Protein AF-A0A660Z1H0-F1 (afdb_monomer_lite)

Radius of gyration: 22.72 Å; chains: 1; bounding box: 71×55×50 Å

pLDDT: mean 87.34, std 12.44, range [48.84, 98.75]

Secondary structure (DSSP, 8-state):
-HHHHHHHHHHHHHHHSS----PPP-PPPGGG---SSEEEEEEEEEEETTEEEEEEEEEETTEEEEEEEEE-TTSSBPTTS-TT-EEEES--EEEEEEE-SS-EEEEEEETTEEEEEEESSTTSS-EEEEEEE-SS--S-EEEEEEEEETTTEEEEEEEEEEEETTEEEEEEEEEEEETTEEE--SS-SS-----

Foldseek 3Di:
DVVVVVVVVVVVVCVVPPCPPPPDDDDDECLVVPVDQKDWDDWEWDAAPQAIKIWTWMDDDNWIWTFIFGAHNVRYGDPLADSPGHTDDRDWDAWYWEDYRQKIWTWTDDQQWIWIWMDRHSVSDTDTADIGGHPQNDRAWPHKDWYADPVQAIKIKTWHWHDDPPDIDIFIAIWGQDPVGIDGDPDGPDDPPPD

Structure (mmCIF, N/CA/C/O backbone):
data_AF-A0A660Z1H0-F1
#
_entry.id   AF-A0A660Z1H0-F1
#
loop_
_atom_site.group_PDB
_atom_site.id
_atom_site.type_symbol
_atom_site.label_atom_id
_atom_site.label_alt_id
_atom_site.label_comp_id
_atom_site.label_asym_id
_atom_site.label_entity_id
_atom_site.label_seq_id
_atom_site.pdbx_PDB_ins_code
_atom_site.Cartn_x
_atom_site.Cartn_y
_atom_site.Cartn_z
_atom_site.occupancy
_atom_site.B_iso_or_equiv
_atom_site.auth_seq_id
_atom_site.auth_comp_id
_atom_site.auth_asym_id
_atom_site.auth_atom_id
_atom_site.pdbx_PDB_model_num
ATOM 1 N N . MET A 1 1 ? 53.790 -35.126 -1.866 1.00 69.12 1 MET A N 1
ATOM 2 C CA . MET A 1 1 ? 53.814 -34.093 -2.931 1.00 69.12 1 MET A CA 1
ATOM 3 C C . MET A 1 1 ? 52.485 -33.976 -3.681 1.00 69.12 1 MET A C 1
ATOM 5 O O . MET A 1 1 ? 51.958 -32.877 -3.736 1.00 69.12 1 MET A O 1
ATOM 9 N N . LYS A 1 2 ? 51.889 -35.073 -4.183 1.00 68.88 2 LYS A N 1
ATOM 10 C CA . LYS A 1 2 ? 50.606 -35.040 -4.925 1.00 68.88 2 LYS A CA 1
ATOM 11 C C . LYS A 1 2 ? 49.441 -34.394 -4.148 1.00 68.88 2 LYS A C 1
ATOM 13 O O . LYS A 1 2 ? 48.750 -33.550 -4.697 1.00 68.88 2 LYS A O 1
ATOM 18 N N . THR A 1 3 ? 49.286 -34.706 -2.860 1.00 73.56 3 THR A N 1
ATOM 19 C CA . THR A 1 3 ? 48.235 -34.120 -2.002 1.00 73.56 3 THR A CA 1
ATOM 20 C C . THR A 1 3 ? 48.396 -32.610 -1.804 1.00 73.56 3 THR A C 1
ATOM 22 O O . THR A 1 3 ? 47.411 -31.884 -1.781 1.00 73.56 3 THR A O 1
ATOM 25 N N . LEU A 1 4 ? 49.640 -32.120 -1.728 1.00 79.31 4 LEU A N 1
ATOM 26 C CA . LEU A 1 4 ? 49.925 -30.692 -1.567 1.00 79.31 4 LEU A CA 1
ATOM 27 C C . LEU A 1 4 ? 49.560 -29.903 -2.836 1.00 79.31 4 LEU A C 1
ATOM 29 O O . LEU A 1 4 ? 49.018 -28.810 -2.745 1.00 79.31 4 LEU A O 1
ATOM 33 N N . ILE A 1 5 ? 49.800 -30.492 -4.015 1.00 84.50 5 ILE A N 1
ATOM 34 C CA . ILE A 1 5 ? 49.448 -29.903 -5.317 1.00 84.50 5 ILE A CA 1
ATOM 35 C C . ILE A 1 5 ? 47.926 -29.783 -5.468 1.00 84.50 5 ILE A C 1
ATOM 37 O O . ILE A 1 5 ? 47.438 -28.758 -5.931 1.00 84.50 5 ILE A O 1
ATOM 41 N N . VAL A 1 6 ? 47.169 -30.795 -5.036 1.00 85.31 6 VAL A N 1
ATOM 42 C CA . VAL A 1 6 ? 45.697 -30.768 -5.099 1.00 85.31 6 VAL A CA 1
ATOM 43 C C . VAL A 1 6 ? 45.119 -29.685 -4.185 1.00 85.31 6 VAL A C 1
ATOM 45 O O . VAL A 1 6 ? 44.247 -28.937 -4.617 1.00 85.31 6 VAL A O 1
ATOM 48 N N . ILE A 1 7 ? 45.636 -29.546 -2.960 1.00 80.62 7 ILE A N 1
ATOM 49 C CA . ILE A 1 7 ? 45.199 -28.495 -2.024 1.00 80.62 7 ILE A CA 1
ATOM 50 C C . ILE A 1 7 ? 45.541 -27.102 -2.568 1.00 80.62 7 ILE A C 1
ATOM 52 O O . ILE A 1 7 ? 44.714 -26.196 -2.508 1.00 80.62 7 ILE A O 1
ATOM 56 N N . PHE A 1 8 ? 46.732 -26.938 -3.148 1.00 82.69 8 PHE A N 1
ATOM 57 C CA . PHE A 1 8 ? 47.152 -25.667 -3.733 1.00 82.69 8 PHE A CA 1
ATOM 58 C C . PHE A 1 8 ? 46.292 -25.272 -4.945 1.00 82.69 8 PHE A C 1
ATOM 60 O O . PHE A 1 8 ? 45.893 -24.118 -5.064 1.00 82.69 8 PHE A O 1
ATOM 67 N N . LEU A 1 9 ? 45.927 -26.232 -5.802 1.00 80.94 9 LEU A N 1
ATOM 68 C CA . LEU A 1 9 ? 45.004 -25.990 -6.915 1.00 80.94 9 LEU A CA 1
ATOM 69 C C . LEU A 1 9 ? 43.596 -25.629 -6.420 1.00 80.94 9 LEU A C 1
ATOM 71 O O . LEU A 1 9 ? 43.018 -24.665 -6.913 1.00 80.94 9 LEU A O 1
ATOM 75 N N . LEU A 1 10 ? 43.067 -26.330 -5.412 1.00 77.75 10 LEU A N 1
ATOM 76 C CA . LEU A 1 10 ? 41.771 -26.009 -4.795 1.00 77.75 10 LEU A CA 1
ATOM 77 C C . LEU A 1 10 ? 41.732 -24.589 -4.208 1.00 77.75 10 LEU A C 1
ATOM 79 O O . LEU A 1 10 ? 40.741 -23.889 -4.398 1.00 77.75 10 LEU A O 1
ATOM 83 N N . ALA A 1 11 ? 42.815 -24.140 -3.569 1.00 74.69 11 ALA A N 1
ATOM 84 C CA . ALA A 1 11 ? 42.920 -22.787 -3.021 1.00 74.69 11 ALA A CA 1
ATOM 85 C C . ALA A 1 11 ? 42.989 -21.694 -4.107 1.00 74.69 11 ALA A C 1
ATOM 87 O O . ALA A 1 11 ? 42.497 -20.584 -3.908 1.00 74.69 11 ALA A O 1
ATOM 88 N N . ILE A 1 12 ? 43.566 -21.983 -5.277 1.00 75.38 12 ILE A N 1
ATOM 89 C CA . ILE A 1 12 ? 43.550 -21.051 -6.418 1.00 75.38 12 ILE A CA 1
ATOM 90 C C . ILE A 1 12 ? 42.144 -20.988 -7.030 1.00 75.38 12 ILE A C 1
ATOM 92 O O . ILE A 1 12 ? 41.638 -19.898 -7.295 1.00 75.38 12 ILE A O 1
ATOM 96 N N . TYR A 1 13 ? 41.473 -22.133 -7.184 1.00 72.06 13 TYR A N 1
ATOM 97 C CA . TYR A 1 13 ? 40.104 -22.183 -7.704 1.00 72.06 13 TYR A CA 1
ATOM 98 C C . TYR A 1 13 ? 39.093 -21.474 -6.792 1.00 72.06 13 TYR A C 1
ATOM 100 O O . TYR A 1 13 ? 38.205 -20.794 -7.300 1.00 72.06 13 TYR A O 1
ATOM 108 N N . SER A 1 14 ? 39.245 -21.542 -5.465 1.00 67.62 14 SER A N 1
ATOM 109 C CA . SER A 1 14 ? 38.351 -20.826 -4.543 1.00 67.62 14 SER A CA 1
ATOM 110 C C . SER A 1 14 ? 38.473 -19.303 -4.633 1.00 67.62 14 SER A C 1
ATOM 112 O O . SER A 1 14 ? 37.510 -18.614 -4.329 1.00 67.62 14 SER A O 1
ATOM 114 N N . ASN A 1 15 ? 39.615 -18.764 -5.077 1.00 64.12 15 ASN A N 1
ATOM 115 C CA . ASN A 1 15 ? 39.780 -17.321 -5.290 1.00 64.12 15 ASN A CA 1
ATOM 116 C C . ASN A 1 15 ? 39.232 -16.863 -6.651 1.00 64.12 15 ASN A C 1
ATOM 118 O O . ASN A 1 15 ? 38.736 -15.749 -6.758 1.00 64.12 15 ASN A O 1
ATOM 122 N N . LEU A 1 16 ? 39.261 -17.725 -7.674 1.00 62.81 16 LEU A N 1
ATOM 123 C CA . LEU A 1 16 ? 38.684 -17.424 -8.993 1.00 62.81 16 LEU A CA 1
ATOM 124 C C . LEU A 1 16 ? 37.148 -17.466 -8.996 1.00 62.81 16 LEU A C 1
ATOM 126 O O . LEU A 1 16 ? 36.520 -16.779 -9.796 1.00 62.81 16 LEU A O 1
ATOM 130 N N . PHE A 1 17 ? 36.549 -18.248 -8.092 1.00 60.72 17 PHE A N 1
ATOM 131 C CA . PHE A 1 17 ? 35.100 -18.290 -7.860 1.00 60.72 17 PHE A CA 1
ATOM 132 C C . PHE A 1 17 ? 34.665 -17.591 -6.570 1.00 60.72 17 PHE A C 1
ATOM 134 O O . PHE A 1 17 ? 33.475 -17.604 -6.250 1.00 60.72 17 PHE A O 1
ATOM 141 N N . SER A 1 18 ? 35.595 -16.964 -5.842 1.00 54.84 18 SER A N 1
ATOM 142 C CA . SER A 1 18 ? 35.252 -15.938 -4.863 1.00 54.84 18 SER A CA 1
ATOM 143 C C . SER A 1 18 ? 34.740 -14.766 -5.676 1.00 54.84 18 SER A C 1
ATOM 145 O O . SER A 1 18 ? 35.502 -13.895 -6.087 1.00 54.84 18 SER A O 1
ATOM 147 N N . GLN A 1 19 ? 33.447 -14.814 -5.977 1.00 57.34 19 GLN A N 1
ATOM 148 C CA . GLN A 1 19 ? 32.696 -13.719 -6.548 1.00 57.34 19 GLN A CA 1
ATOM 149 C C . GLN A 1 19 ? 32.974 -12.529 -5.631 1.00 57.34 19 GLN A C 1
ATOM 151 O O . GLN A 1 19 ? 32.397 -12.437 -4.555 1.00 57.34 19 GLN A O 1
ATOM 156 N N . ASN A 1 20 ? 33.898 -11.647 -6.018 1.00 58.19 20 ASN A N 1
ATOM 157 C CA . ASN A 1 20 ? 33.658 -10.237 -5.805 1.00 58.19 20 ASN A CA 1
ATOM 158 C C . ASN A 1 20 ? 32.453 -10.017 -6.707 1.00 58.19 20 ASN A C 1
ATOM 160 O O . ASN A 1 20 ? 32.647 -9.989 -7.929 1.00 58.19 20 ASN A O 1
ATOM 164 N N . PRO A 1 21 ? 31.218 -10.130 -6.183 1.00 59.88 21 PRO A N 1
ATOM 165 C CA . PRO A 1 21 ? 30.064 -10.049 -7.048 1.00 59.88 21 PRO A CA 1
ATOM 166 C C . PRO A 1 21 ? 30.236 -8.649 -7.596 1.00 59.88 21 PRO A C 1
ATOM 168 O O . PRO A 1 21 ? 30.396 -7.719 -6.804 1.00 59.88 21 PRO A O 1
ATOM 171 N N . GLY A 1 22 ? 30.400 -8.506 -8.906 1.00 63.47 22 GLY A N 1
ATOM 172 C CA . GLY A 1 22 ? 30.473 -7.197 -9.535 1.00 63.47 22 GLY A CA 1
ATOM 173 C C . GLY A 1 22 ? 29.106 -6.552 -9.388 1.00 63.47 22 GLY A C 1
ATOM 174 O O . GLY A 1 22 ? 28.403 -6.387 -10.375 1.00 63.47 22 GLY A O 1
ATOM 175 N N . TRP A 1 23 ? 28.689 -6.316 -8.142 1.00 69.56 23 TRP A N 1
ATOM 176 C CA . TRP A 1 23 ? 27.566 -5.512 -7.768 1.00 69.56 23 TRP A CA 1
ATOM 177 C C . TRP A 1 23 ? 27.822 -4.218 -8.494 1.00 69.56 23 TRP A C 1
ATOM 179 O O . TRP A 1 23 ? 28.913 -3.646 -8.400 1.00 69.56 23 TRP A O 1
ATOM 189 N N . ASN A 1 24 ? 26.834 -3.830 -9.284 1.00 68.94 24 ASN A N 1
ATOM 190 C CA . ASN A 1 24 ? 26.864 -2.525 -9.894 1.00 68.94 24 ASN A CA 1
ATOM 191 C C . ASN A 1 24 ? 27.089 -1.497 -8.783 1.00 68.94 24 ASN A C 1
ATOM 193 O O . ASN A 1 24 ? 26.686 -1.715 -7.630 1.00 68.94 24 ASN A O 1
ATOM 197 N N . ASP A 1 25 ? 27.749 -0.400 -9.137 1.00 76.94 25 ASP A N 1
ATOM 198 C CA . ASP A 1 25 ? 27.826 0.740 -8.240 1.00 76.94 25 ASP A CA 1
ATOM 199 C C . ASP A 1 25 ? 26.413 1.091 -7.755 1.00 76.94 25 ASP A C 1
ATOM 201 O O . ASP A 1 25 ? 25.425 0.898 -8.470 1.00 76.94 25 ASP A O 1
ATOM 205 N N . ILE A 1 26 ? 26.317 1.545 -6.503 1.00 74.81 26 ILE A N 1
ATOM 206 C CA . ILE A 1 26 ? 25.037 1.956 -5.930 1.00 74.81 26 ILE A CA 1
ATOM 207 C C . ILE A 1 26 ? 24.509 3.102 -6.783 1.00 74.81 26 ILE A C 1
ATOM 209 O O . ILE A 1 26 ? 25.081 4.192 -6.771 1.00 74.81 26 ILE A O 1
ATOM 213 N N . ASP A 1 27 ? 23.414 2.846 -7.489 1.00 70.69 27 ASP A N 1
ATOM 214 C CA . ASP A 1 27 ? 22.696 3.881 -8.207 1.00 70.69 27 ASP A CA 1
ATOM 215 C C . ASP A 1 27 ? 21.647 4.504 -7.283 1.00 70.69 27 ASP A C 1
ATOM 217 O O . ASP A 1 27 ? 20.873 3.808 -6.614 1.00 70.69 27 ASP A O 1
ATOM 221 N N . THR A 1 28 ? 21.666 5.828 -7.185 1.00 71.62 28 THR A N 1
ATOM 222 C CA . THR A 1 28 ? 20.766 6.579 -6.310 1.00 71.62 28 THR A CA 1
ATOM 223 C C . THR A 1 28 ? 19.625 7.143 -7.134 1.00 71.62 28 THR A C 1
ATOM 225 O O . THR A 1 28 ? 19.846 7.961 -8.020 1.00 71.62 28 THR A O 1
ATOM 228 N N . THR A 1 29 ? 18.397 6.748 -6.804 1.00 69.44 29 THR A N 1
ATOM 229 C CA . THR A 1 29 ? 17.196 7.282 -7.449 1.00 69.44 29 THR A CA 1
ATOM 230 C C . THR A 1 29 ? 16.638 8.487 -6.693 1.00 69.44 29 THR A C 1
ATOM 232 O O . THR A 1 29 ? 16.510 8.476 -5.465 1.00 69.44 29 THR A O 1
ATOM 235 N N . ASP A 1 30 ? 16.231 9.510 -7.443 1.00 70.12 30 ASP A N 1
ATOM 236 C CA . ASP A 1 30 ? 15.601 10.720 -6.913 1.00 70.12 30 ASP A CA 1
ATOM 237 C C . ASP A 1 30 ? 14.143 10.507 -6.457 1.00 70.12 30 ASP A C 1
ATOM 239 O O . ASP A 1 30 ? 13.478 11.440 -6.016 1.00 70.12 30 ASP A O 1
ATOM 243 N N . ILE A 1 31 ? 13.611 9.282 -6.481 1.00 69.44 31 ILE A N 1
ATOM 244 C CA . ILE A 1 31 ? 12.269 9.004 -5.931 1.00 69.44 31 ILE A CA 1
ATOM 245 C C . ILE A 1 31 ? 12.190 9.325 -4.434 1.00 69.44 31 ILE A C 1
ATOM 247 O O . ILE A 1 31 ? 11.121 9.661 -3.912 1.00 69.44 31 ILE A O 1
ATOM 251 N N . LEU A 1 32 ? 13.325 9.240 -3.740 1.00 66.75 32 LEU A N 1
ATOM 252 C CA . LEU A 1 32 ? 13.479 9.652 -2.347 1.00 66.75 32 LEU A CA 1
ATOM 253 C C . LEU A 1 32 ? 14.064 11.053 -2.215 1.00 66.75 32 LEU A C 1
ATOM 255 O O . LEU A 1 32 ? 14.509 11.420 -1.131 1.00 66.75 32 LEU A O 1
ATOM 259 N N . ASN A 1 33 ? 14.095 11.828 -3.296 1.00 62.69 33 ASN A N 1
ATOM 260 C CA . ASN A 1 33 ? 14.614 13.172 -3.265 1.00 62.69 33 ASN A CA 1
ATOM 261 C C . ASN A 1 33 ? 13.645 14.069 -2.481 1.00 62.69 33 ASN A C 1
ATOM 263 O O . ASN A 1 33 ? 12.705 14.658 -3.009 1.00 62.69 33 ASN A O 1
ATOM 267 N N . LEU A 1 34 ? 13.880 14.121 -1.171 1.00 62.50 34 LEU A N 1
ATOM 268 C CA . LEU A 1 34 ? 13.199 14.963 -0.200 1.00 62.50 34 LEU A CA 1
ATOM 269 C C . LEU A 1 34 ? 13.748 16.400 -0.236 1.00 62.50 34 LEU A C 1
ATOM 271 O O . LEU A 1 34 ? 13.722 17.073 0.785 1.00 62.50 34 LEU A O 1
ATOM 275 N N . ASN A 1 35 ? 14.267 16.897 -1.368 1.00 51.66 35 ASN A N 1
ATOM 276 C CA . ASN A 1 35 ? 14.829 18.256 -1.479 1.00 51.66 35 ASN A CA 1
ATOM 277 C C . ASN A 1 35 ? 13.773 19.390 -1.351 1.00 51.66 35 ASN A C 1
ATOM 279 O O . ASN A 1 35 ? 14.029 20.518 -1.768 1.00 51.66 35 ASN A O 1
ATOM 283 N N . GLY A 1 36 ? 12.604 19.116 -0.762 1.00 59.94 36 GLY A N 1
ATOM 284 C CA . GLY A 1 36 ? 11.598 20.087 -0.319 1.00 59.94 36 GLY A CA 1
ATOM 285 C C . GLY A 1 36 ? 11.206 19.853 1.149 1.00 59.94 36 GLY A C 1
ATOM 286 O O . GLY A 1 36 ? 11.844 19.073 1.846 1.00 59.94 36 GLY A O 1
ATOM 287 N N . ASP A 1 37 ? 10.122 20.473 1.623 1.00 57.31 37 ASP A N 1
ATOM 288 C CA . ASP A 1 37 ? 9.642 20.352 3.019 1.00 57.31 37 ASP A CA 1
ATOM 289 C C . ASP A 1 37 ? 9.093 18.956 3.385 1.00 57.31 37 ASP A C 1
ATOM 291 O O . ASP A 1 37 ? 8.514 18.759 4.456 1.00 57.31 37 ASP A O 1
ATOM 295 N N . GLY A 1 38 ? 9.227 17.978 2.486 1.00 70.38 38 GLY A N 1
ATOM 296 C CA . GLY A 1 38 ? 8.628 16.672 2.657 1.00 70.38 38 GLY A CA 1
ATOM 297 C C . GLY A 1 38 ? 9.501 15.689 3.425 1.00 70.38 38 GLY A C 1
ATOM 298 O O . GLY A 1 38 ? 10.703 15.587 3.196 1.00 70.38 38 GLY A O 1
ATOM 299 N N . LYS A 1 39 ? 8.893 14.913 4.325 1.00 84.44 39 LYS A N 1
ATOM 300 C CA . LYS A 1 39 ? 9.575 13.868 5.106 1.00 84.44 39 LYS A CA 1
ATOM 301 C C . LYS A 1 39 ? 9.017 12.498 4.738 1.00 84.44 39 LYS A C 1
ATOM 303 O O . LYS A 1 39 ? 7.822 12.263 4.901 1.00 84.44 39 LYS A O 1
ATOM 308 N N . LEU A 1 40 ? 9.874 11.578 4.288 1.00 86.94 40 LEU A N 1
ATOM 309 C CA . LEU A 1 40 ? 9.480 10.179 4.107 1.00 86.94 40 LEU A CA 1
ATOM 310 C C . LEU A 1 40 ? 9.100 9.576 5.463 1.00 86.94 40 LEU A C 1
ATOM 312 O O . LEU A 1 40 ? 9.889 9.619 6.408 1.00 86.94 40 LEU A O 1
ATOM 316 N N . GLU A 1 41 ? 7.914 8.985 5.540 1.00 90.62 41 GLU A N 1
ATOM 317 C CA . GLU A 1 41 ? 7.469 8.269 6.732 1.00 90.62 41 GLU A CA 1
ATOM 318 C C . GLU A 1 41 ? 7.646 6.761 6.568 1.00 90.62 41 GLU A C 1
ATOM 320 O O . GLU A 1 41 ? 8.263 6.104 7.407 1.00 90.62 41 GLU A O 1
ATOM 325 N N . ARG A 1 42 ? 7.101 6.208 5.478 1.00 93.00 42 ARG A N 1
ATOM 326 C CA . ARG A 1 42 ? 7.082 4.768 5.203 1.00 93.00 42 ARG A CA 1
ATOM 327 C C . ARG A 1 42 ? 7.159 4.497 3.708 1.00 93.00 42 ARG A C 1
ATOM 329 O O . ARG A 1 42 ? 6.742 5.314 2.888 1.00 93.00 42 ARG A O 1
ATOM 336 N N . ILE A 1 43 ? 7.653 3.313 3.372 1.00 94.94 43 ILE A N 1
ATOM 337 C CA . ILE A 1 43 ? 7.778 2.817 2.005 1.00 94.94 43 ILE A CA 1
ATOM 338 C C . ILE A 1 43 ? 7.450 1.325 1.971 1.00 94.94 43 ILE A C 1
ATOM 340 O O . ILE A 1 43 ? 7.785 0.596 2.904 1.00 94.94 43 ILE A O 1
ATOM 344 N N . ALA A 1 44 ? 6.821 0.884 0.890 1.00 97.19 44 ALA A N 1
ATOM 345 C CA . ALA A 1 44 ? 6.621 -0.513 0.547 1.00 97.19 44 ALA A CA 1
ATOM 346 C C . ALA A 1 44 ? 7.069 -0.761 -0.895 1.00 97.19 44 ALA A C 1
ATOM 348 O O . ALA A 1 44 ? 6.974 0.124 -1.750 1.00 97.19 44 ALA A O 1
ATOM 349 N N . LEU A 1 45 ? 7.571 -1.970 -1.143 1.00 97.25 45 LEU A N 1
ATOM 350 C CA . LEU A 1 45 ? 8.169 -2.372 -2.410 1.00 97.25 45 LEU A CA 1
ATOM 351 C C . LEU A 1 45 ? 7.580 -3.705 -2.870 1.00 97.25 45 LEU A C 1
ATOM 353 O O . LEU A 1 45 ? 7.431 -4.628 -2.073 1.00 97.25 45 LEU A O 1
ATOM 357 N N . PHE A 1 46 ? 7.310 -3.818 -4.165 1.00 98.19 46 PHE A N 1
ATOM 358 C CA . PHE A 1 46 ? 6.924 -5.065 -4.823 1.00 98.19 46 PHE A CA 1
ATOM 359 C C . PHE A 1 46 ? 7.508 -5.090 -6.230 1.00 98.19 46 PHE A C 1
ATOM 361 O O . PHE A 1 46 ? 7.618 -4.045 -6.853 1.00 98.19 46 PHE A O 1
ATOM 368 N N . ALA A 1 47 ? 7.884 -6.251 -6.752 1.00 97.75 47 ALA A N 1
ATOM 369 C CA . ALA A 1 47 ? 8.424 -6.354 -8.105 1.00 97.75 47 ALA A CA 1
ATOM 370 C C . ALA A 1 47 ? 7.649 -7.392 -8.917 1.00 97.75 47 ALA A C 1
ATOM 372 O O . ALA A 1 47 ? 7.354 -8.477 -8.415 1.00 97.75 47 ALA A O 1
ATOM 373 N N . ASN A 1 48 ? 7.355 -7.065 -10.173 1.00 97.38 48 ASN A N 1
ATOM 374 C CA . ASN A 1 48 ? 6.817 -7.995 -11.166 1.00 97.38 48 ASN A CA 1
ATOM 375 C C . ASN A 1 48 ? 7.396 -7.687 -12.561 1.00 97.38 48 ASN A C 1
ATOM 377 O O . ASN A 1 48 ? 8.416 -7.004 -12.670 1.00 97.38 48 ASN A O 1
ATOM 381 N N . HIS A 1 49 ? 6.797 -8.202 -13.641 1.00 96.25 49 HIS A N 1
ATOM 382 C CA . HIS A 1 49 ? 7.336 -8.002 -14.993 1.00 96.25 49 HIS A CA 1
ATOM 383 C C . HIS A 1 49 ? 7.231 -6.559 -15.505 1.00 96.25 49 HIS A C 1
ATOM 385 O O . HIS A 1 49 ? 7.909 -6.228 -16.475 1.00 96.25 49 HIS A O 1
ATOM 391 N N . TYR A 1 50 ? 6.418 -5.703 -14.877 1.00 96.81 50 TYR A N 1
ATOM 392 C CA . TYR A 1 50 ? 6.355 -4.275 -15.194 1.00 96.81 50 TYR A CA 1
ATOM 393 C C . TYR A 1 50 ? 7.499 -3.475 -14.560 1.00 96.81 50 TYR A C 1
ATOM 395 O O . TYR A 1 50 ? 7.773 -2.369 -15.016 1.00 96.81 50 TYR A O 1
ATOM 403 N N . GLY A 1 51 ? 8.163 -4.001 -13.527 1.00 96.44 51 GLY A N 1
ATOM 404 C CA . GLY A 1 51 ? 9.280 -3.336 -12.860 1.00 96.44 51 GLY A CA 1
ATOM 405 C C . GLY A 1 51 ? 9.236 -3.454 -11.339 1.00 96.44 51 GLY A C 1
ATOM 406 O O . GLY A 1 51 ? 8.703 -4.415 -10.783 1.00 96.44 51 GLY A O 1
ATOM 407 N N . ILE A 1 52 ? 9.833 -2.473 -10.661 1.00 96.94 52 ILE A N 1
ATOM 408 C CA . ILE A 1 52 ? 9.836 -2.346 -9.202 1.00 96.94 52 ILE A CA 1
ATOM 409 C C . ILE A 1 52 ? 8.830 -1.258 -8.822 1.00 96.94 52 ILE A C 1
ATOM 411 O O . ILE A 1 52 ? 8.961 -0.087 -9.165 1.00 96.94 52 ILE A O 1
ATOM 415 N N . HIS A 1 53 ? 7.801 -1.661 -8.106 1.00 97.44 53 HIS A N 1
ATOM 416 C CA . HIS A 1 53 ? 6.706 -0.835 -7.644 1.00 97.44 53 HIS A CA 1
ATOM 417 C C . HIS A 1 53 ? 7.015 -0.289 -6.263 1.00 97.44 53 HIS A C 1
ATOM 419 O O . HIS A 1 53 ? 7.331 -1.045 -5.345 1.00 97.44 53 HIS A O 1
ATOM 425 N N . VAL A 1 54 ? 6.885 1.023 -6.118 1.00 96.75 54 VAL A N 1
ATOM 426 C CA . VAL A 1 54 ? 7.158 1.731 -4.874 1.00 96.75 54 VAL A CA 1
ATOM 427 C C . VAL A 1 54 ? 5.889 2.431 -4.432 1.00 96.75 54 VAL A C 1
ATOM 429 O O . VAL A 1 54 ? 5.353 3.267 -5.154 1.00 96.75 54 VAL A O 1
ATOM 432 N N . LEU A 1 55 ? 5.419 2.118 -3.231 1.00 97.38 55 LEU A N 1
ATOM 433 C CA . LEU A 1 55 ? 4.351 2.860 -2.576 1.00 97.38 55 LEU A CA 1
ATOM 434 C C . LEU A 1 55 ? 4.949 3.581 -1.377 1.00 97.38 55 LEU A C 1
ATOM 436 O O . LEU A 1 55 ? 5.523 2.938 -0.499 1.00 97.38 55 LEU A O 1
ATOM 440 N N . LYS A 1 56 ? 4.834 4.905 -1.329 1.00 94.06 56 LYS A N 1
ATOM 441 C CA . LYS A 1 56 ? 5.390 5.698 -0.232 1.00 94.06 56 LYS A CA 1
ATOM 442 C C . LYS A 1 56 ? 4.334 6.569 0.425 1.00 94.06 56 LYS A C 1
ATOM 444 O O . LYS A 1 56 ? 3.397 7.022 -0.229 1.00 94.06 56 LYS A O 1
ATOM 449 N N . VAL A 1 57 ? 4.542 6.812 1.713 1.00 93.56 57 VAL A N 1
ATOM 450 C CA . VAL A 1 57 ? 3.841 7.837 2.483 1.00 93.56 57 VAL A CA 1
ATOM 451 C C . VAL A 1 57 ? 4.841 8.934 2.809 1.00 93.56 57 VAL A C 1
ATOM 453 O O . VAL A 1 57 ? 5.881 8.676 3.427 1.00 93.56 57 VAL A O 1
ATOM 456 N N . LEU A 1 58 ? 4.540 10.145 2.355 1.00 90.25 58 LEU A N 1
ATOM 457 C CA . LEU A 1 58 ? 5.360 11.336 2.559 1.00 90.25 58 LEU A CA 1
ATOM 458 C C . LEU A 1 58 ? 4.553 12.405 3.286 1.00 90.25 58 LEU A C 1
ATOM 460 O O . LEU A 1 58 ? 3.368 12.560 3.019 1.00 90.25 58 LEU A O 1
ATOM 464 N N . TYR A 1 59 ? 5.197 13.160 4.164 1.00 85.94 59 TYR A N 1
ATOM 465 C CA . TYR A 1 59 ? 4.634 14.408 4.663 1.00 85.94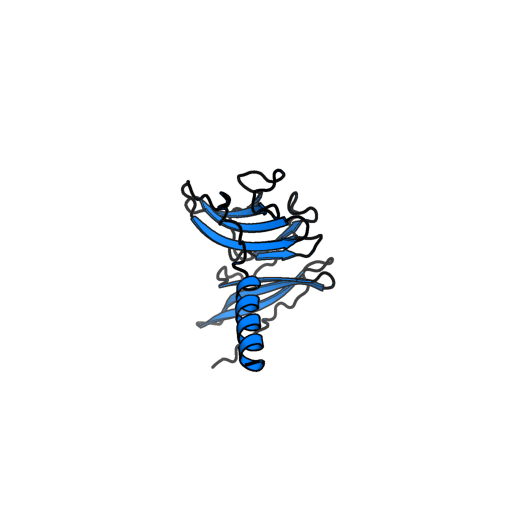 59 TYR A CA 1
ATOM 466 C C . TYR A 1 59 ? 4.891 15.534 3.665 1.00 85.94 59 TYR A C 1
ATOM 468 O O . TYR A 1 59 ? 5.976 15.561 3.094 1.00 85.94 59 TYR A O 1
ATOM 476 N N . THR A 1 60 ? 3.954 16.464 3.507 1.00 84.50 60 THR A N 1
ATOM 477 C CA . THR A 1 60 ? 4.169 17.792 2.914 1.00 84.50 60 THR A CA 1
ATOM 478 C C . THR A 1 60 ? 3.565 18.813 3.874 1.00 84.50 60 THR A C 1
ATOM 480 O O . THR A 1 60 ? 2.351 18.996 3.913 1.00 84.50 60 THR A O 1
ATOM 483 N N . GLY A 1 61 ? 4.397 19.447 4.703 1.00 85.00 61 GLY A N 1
ATOM 484 C CA . GLY A 1 61 ? 3.892 20.176 5.871 1.00 85.00 61 GLY A CA 1
ATOM 485 C C . GLY A 1 61 ? 3.275 19.211 6.891 1.00 85.00 61 GLY A C 1
ATOM 486 O O . GLY A 1 61 ? 3.938 18.258 7.302 1.00 85.00 61 GLY A O 1
ATOM 487 N N . ASP A 1 62 ? 2.016 19.445 7.272 1.00 84.19 62 ASP A N 1
ATOM 488 C CA . ASP A 1 62 ? 1.267 18.591 8.211 1.00 84.19 62 ASP A CA 1
ATOM 489 C C . ASP A 1 62 ? 0.457 17.478 7.513 1.00 84.19 62 ASP A C 1
ATOM 491 O O . ASP A 1 62 ? -0.056 16.573 8.176 1.00 84.19 62 ASP A O 1
ATOM 495 N N . ASP A 1 63 ? 0.368 17.513 6.179 1.00 86.12 63 ASP A N 1
ATOM 496 C CA . ASP A 1 63 ? -0.418 16.565 5.390 1.00 86.12 63 ASP A CA 1
ATOM 497 C C . ASP A 1 63 ? 0.415 15.336 5.008 1.00 86.12 63 ASP A C 1
ATOM 499 O O . ASP A 1 63 ? 1.596 15.449 4.679 1.00 86.12 63 ASP A O 1
ATOM 503 N N . LYS A 1 64 ? -0.199 14.145 5.026 1.00 90.88 64 LYS A N 1
ATOM 504 C CA . LYS A 1 64 ? 0.421 12.893 4.560 1.00 90.88 64 LYS A CA 1
ATOM 505 C C . LYS A 1 64 ? -0.092 12.560 3.167 1.00 90.88 64 LYS A C 1
ATOM 507 O O . LYS A 1 64 ? -1.288 12.473 2.986 1.00 90.88 64 LYS A O 1
ATOM 512 N N . HIS A 1 65 ? 0.754 12.231 2.206 1.00 93.00 65 HIS A N 1
ATOM 513 C CA . HIS A 1 65 ? 0.308 11.804 0.879 1.00 93.00 65 HIS A CA 1
ATOM 514 C C . HIS A 1 65 ? 0.750 10.381 0.578 1.00 93.00 65 HIS A C 1
ATOM 516 O O . HIS A 1 65 ? 1.887 10.001 0.868 1.00 93.00 65 HIS A O 1
ATOM 522 N N . VAL A 1 66 ? -0.150 9.607 -0.030 1.00 96.44 66 VAL A N 1
ATOM 523 C CA . VAL A 1 66 ? 0.157 8.280 -0.566 1.00 96.44 66 VAL A CA 1
ATOM 524 C C . VAL A 1 66 ? 0.467 8.422 -2.046 1.00 96.44 66 VAL A C 1
ATOM 526 O O . VAL A 1 66 ? -0.413 8.765 -2.840 1.00 96.44 66 VAL A O 1
ATOM 529 N N . THR A 1 67 ? 1.706 8.120 -2.421 1.00 95.38 67 THR A N 1
ATOM 530 C CA . THR A 1 67 ? 2.176 8.256 -3.802 1.00 95.38 67 THR A CA 1
ATOM 531 C C . THR A 1 67 ? 2.803 6.957 -4.281 1.00 95.38 67 THR A C 1
ATOM 533 O O . THR A 1 67 ? 3.580 6.315 -3.569 1.00 95.38 67 THR A O 1
ATOM 536 N N . TYR A 1 68 ? 2.472 6.585 -5.510 1.00 96.75 68 TYR A N 1
ATOM 537 C CA . TYR A 1 68 ? 3.015 5.434 -6.210 1.00 96.75 68 TYR A CA 1
ATOM 538 C C . TYR A 1 68 ? 4.083 5.844 -7.232 1.00 96.75 68 TYR A C 1
ATOM 540 O O . TYR A 1 68 ? 3.942 6.856 -7.914 1.00 96.75 68 TYR A O 1
ATOM 548 N N . TYR A 1 69 ? 5.118 5.019 -7.381 1.00 95.69 69 TYR A N 1
ATOM 549 C CA . TYR A 1 69 ? 6.096 5.104 -8.464 1.00 95.69 69 TYR A CA 1
ATOM 550 C C . TYR A 1 69 ? 6.342 3.724 -9.066 1.00 95.69 69 TYR A C 1
ATOM 552 O O . TYR A 1 69 ? 6.253 2.703 -8.375 1.00 95.69 69 TYR A O 1
ATOM 560 N N . ARG A 1 70 ? 6.737 3.707 -10.341 1.00 95.75 70 ARG A N 1
ATOM 561 C CA . ARG A 1 70 ? 7.320 2.535 -10.992 1.00 95.75 70 ARG A CA 1
ATOM 562 C C . ARG A 1 70 ? 8.760 2.829 -11.370 1.00 95.75 70 ARG A C 1
ATOM 564 O O . ARG A 1 70 ? 9.056 3.848 -11.986 1.00 95.75 70 ARG A O 1
ATOM 571 N N . LEU A 1 71 ? 9.628 1.910 -11.000 1.00 94.19 71 LEU A N 1
ATOM 572 C CA . LEU A 1 71 ? 11.015 1.856 -11.407 1.00 94.19 71 LEU A CA 1
ATOM 573 C C . LEU A 1 71 ? 11.184 0.758 -12.453 1.00 94.19 71 LEU A C 1
ATOM 575 O O . LEU A 1 71 ? 10.609 -0.326 -12.329 1.00 94.19 71 LEU A O 1
ATOM 579 N N . LYS A 1 72 ? 12.026 1.008 -13.449 1.00 92.81 72 LYS A N 1
ATOM 580 C CA . LYS A 1 72 ? 12.562 -0.023 -14.337 1.00 92.81 72 LYS A CA 1
ATOM 581 C C . LYS A 1 72 ? 13.386 -1.017 -13.508 1.00 92.81 72 LYS A C 1
ATOM 583 O O . LYS A 1 72 ? 13.830 -0.720 -12.399 1.00 92.81 72 LYS A O 1
ATOM 588 N N . THR A 1 73 ? 13.658 -2.200 -14.052 1.00 88.44 73 THR A N 1
ATOM 589 C CA . THR A 1 73 ? 14.532 -3.194 -13.394 1.00 88.44 73 THR A CA 1
ATOM 590 C C . THR A 1 73 ? 15.972 -2.707 -13.210 1.00 88.44 73 THR A C 1
ATOM 592 O O . THR A 1 73 ? 16.711 -3.275 -12.411 1.00 88.44 73 THR A O 1
ATOM 595 N N . THR A 1 74 ? 16.357 -1.643 -13.920 1.00 87.19 74 THR A N 1
ATOM 596 C CA . THR A 1 74 ? 17.617 -0.912 -13.745 1.00 87.19 74 THR A CA 1
ATOM 597 C C . THR A 1 74 ? 17.638 -0.029 -12.496 1.00 87.19 74 THR A C 1
ATOM 599 O O . THR A 1 74 ? 18.715 0.382 -12.091 1.00 87.19 74 THR A O 1
ATOM 602 N N . GLY A 1 75 ? 16.488 0.248 -11.868 1.00 85.19 75 GLY A N 1
ATOM 603 C CA . GLY A 1 75 ? 16.367 1.182 -10.742 1.00 85.19 75 GLY A CA 1
ATOM 604 C C . GLY A 1 75 ? 16.082 2.633 -11.150 1.00 85.19 75 GLY A C 1
ATOM 605 O O . GLY A 1 75 ? 15.892 3.483 -10.281 1.00 85.19 75 GLY A O 1
ATOM 606 N N . GLU A 1 76 ? 15.997 2.914 -12.453 1.00 88.88 76 GLU A N 1
ATOM 607 C CA . GLU A 1 76 ? 15.597 4.216 -12.998 1.00 88.88 76 GLU A CA 1
ATOM 608 C C . GLU A 1 76 ? 14.076 4.398 -12.953 1.00 88.88 76 GLU A C 1
ATOM 610 O O . GLU A 1 76 ? 13.328 3.424 -13.061 1.00 88.88 76 GLU A O 1
ATOM 615 N N . LEU A 1 77 ? 13.604 5.643 -12.843 1.00 90.50 77 LEU A N 1
ATOM 616 C CA . LEU A 1 77 ? 12.177 5.947 -12.972 1.00 90.50 77 LEU A CA 1
ATOM 617 C C . LEU A 1 77 ? 11.659 5.511 -14.351 1.00 90.50 77 LEU A C 1
ATOM 619 O O . LEU A 1 77 ? 12.331 5.672 -15.371 1.00 90.50 77 LEU A O 1
ATOM 623 N N . ASP A 1 78 ? 10.469 4.918 -14.367 1.00 92.69 78 ASP A N 1
ATOM 624 C CA . ASP A 1 78 ? 9.785 4.576 -15.606 1.00 92.69 78 ASP A CA 1
ATOM 625 C C . ASP A 1 78 ? 9.281 5.836 -16.323 1.00 92.69 78 ASP A C 1
ATOM 627 O O . ASP A 1 78 ? 8.668 6.696 -15.695 1.00 92.69 78 ASP A O 1
ATOM 631 N N . ASP A 1 79 ? 9.509 5.930 -17.636 1.00 91.31 79 ASP A N 1
ATOM 632 C CA . ASP A 1 79 ? 9.166 7.112 -18.438 1.00 91.31 79 ASP A CA 1
ATOM 633 C C . ASP A 1 79 ? 7.643 7.322 -18.554 1.00 91.31 79 ASP A C 1
ATOM 635 O O . ASP A 1 79 ? 7.190 8.427 -18.852 1.00 91.31 79 ASP A O 1
ATOM 639 N N . ASP A 1 80 ? 6.848 6.274 -18.302 1.00 91.06 80 ASP A N 1
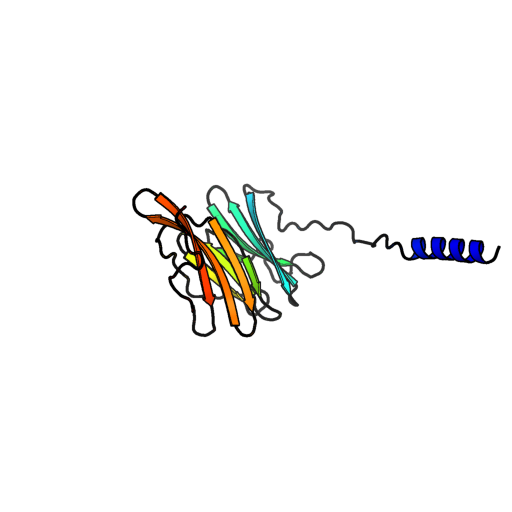ATOM 640 C CA . ASP A 1 80 ? 5.382 6.344 -18.269 1.00 91.06 80 ASP A CA 1
ATOM 641 C C . ASP A 1 80 ? 4.835 6.978 -16.976 1.00 91.06 80 ASP A C 1
ATOM 643 O O . ASP A 1 80 ? 3.641 7.281 -16.894 1.00 91.06 80 ASP A O 1
ATOM 647 N N . ILE A 1 81 ? 5.669 7.135 -15.942 1.00 87.88 81 ILE A N 1
ATOM 648 C CA . ILE A 1 81 ? 5.272 7.666 -14.637 1.00 87.88 81 ILE A CA 1
ATOM 649 C C . ILE A 1 81 ? 5.865 9.064 -14.455 1.00 87.88 81 ILE A C 1
ATOM 651 O O . ILE A 1 81 ? 7.056 9.289 -14.650 1.00 87.88 81 ILE A O 1
ATOM 655 N N . ASP A 1 82 ? 5.022 10.013 -14.044 1.00 86.38 82 ASP A N 1
ATOM 656 C CA . ASP A 1 82 ? 5.449 11.377 -13.722 1.00 86.38 82 ASP A CA 1
ATOM 657 C C . ASP A 1 82 ? 6.561 11.359 -12.654 1.00 86.38 82 ASP A C 1
ATOM 659 O O . ASP A 1 82 ? 6.534 10.547 -11.725 1.00 86.38 82 ASP A O 1
ATOM 663 N N . SER A 1 83 ? 7.528 12.274 -12.743 1.00 84.81 83 SER A N 1
ATOM 664 C CA . SER A 1 83 ? 8.607 12.398 -11.753 1.00 84.81 83 SER A CA 1
ATOM 665 C C . SER A 1 83 ? 8.104 12.715 -10.343 1.00 84.81 83 SER A C 1
ATOM 667 O O . SER A 1 83 ? 8.774 12.412 -9.356 1.00 84.81 83 SER A O 1
ATOM 669 N N . THR A 1 84 ? 6.896 13.263 -10.230 1.00 85.69 84 THR A N 1
ATOM 670 C CA . THR A 1 84 ? 6.187 13.482 -8.966 1.00 85.69 84 THR A CA 1
ATOM 671 C C . THR A 1 84 ? 5.449 12.239 -8.460 1.00 85.69 84 THR A C 1
ATOM 673 O O . THR A 1 84 ? 5.068 12.202 -7.291 1.00 85.69 84 THR A O 1
ATOM 676 N N . GLY A 1 85 ? 5.346 11.186 -9.273 1.00 90.19 85 GLY A N 1
ATOM 677 C CA . GLY A 1 85 ? 4.646 9.940 -8.979 1.00 90.19 85 GLY A CA 1
ATOM 678 C C . GLY A 1 85 ? 3.136 10.029 -9.198 1.00 90.19 85 GLY A C 1
ATOM 679 O O . GLY A 1 85 ? 2.560 11.090 -9.426 1.00 90.19 85 GLY A O 1
ATOM 680 N N . THR A 1 86 ? 2.458 8.889 -9.115 1.00 94.75 86 THR A N 1
ATOM 681 C CA . THR A 1 86 ? 0.996 8.825 -9.175 1.00 94.75 86 THR A CA 1
ATOM 682 C C . THR A 1 86 ? 0.414 9.058 -7.789 1.00 94.75 86 THR A C 1
ATOM 684 O O . THR A 1 86 ? 0.590 8.246 -6.880 1.00 94.75 86 THR A O 1
ATOM 687 N N . TYR A 1 87 ? -0.302 10.164 -7.628 1.00 94.94 87 TYR A N 1
ATOM 688 C CA . TYR A 1 87 ? -1.023 10.485 -6.403 1.00 94.94 87 TYR A CA 1
ATOM 689 C C . TYR A 1 87 ? -2.218 9.545 -6.195 1.00 94.94 87 TYR A C 1
ATOM 691 O O . TYR A 1 87 ? -3.073 9.439 -7.076 1.00 94.94 87 TYR A O 1
ATOM 699 N N . LEU A 1 88 ? -2.292 8.881 -5.037 1.00 96.81 88 LEU A N 1
ATOM 700 C CA . LEU A 1 88 ? -3.398 7.979 -4.696 1.00 96.81 88 LEU A CA 1
ATOM 701 C C . LEU A 1 88 ? -4.346 8.567 -3.645 1.00 96.81 88 LEU A C 1
ATOM 703 O O . LEU A 1 88 ? -5.553 8.380 -3.774 1.00 96.81 88 LEU A O 1
ATOM 707 N N . ASP A 1 89 ? -3.831 9.256 -2.620 1.00 96.69 89 ASP A N 1
ATOM 708 C CA . ASP A 1 89 ? -4.646 9.847 -1.546 1.00 96.69 89 ASP A CA 1
ATOM 709 C C . ASP A 1 89 ? -3.905 10.939 -0.739 1.00 96.69 89 ASP A C 1
ATOM 711 O O . ASP A 1 89 ? -2.675 10.977 -0.685 1.00 96.69 89 ASP A O 1
ATOM 715 N N . ASP A 1 90 ? -4.693 11.791 -0.067 1.00 93.00 90 ASP A N 1
ATOM 716 C CA . ASP A 1 90 ? -4.315 12.921 0.813 1.00 93.00 90 ASP A CA 1
ATOM 717 C C . ASP A 1 90 ? -4.039 12.530 2.269 1.00 93.00 90 ASP A C 1
ATOM 719 O O . ASP A 1 90 ? -3.816 13.396 3.112 1.00 93.00 90 ASP A O 1
ATOM 723 N N . TYR A 1 91 ? -4.105 11.233 2.571 1.00 92.25 91 TYR A N 1
ATOM 724 C CA . TYR A 1 91 ? -3.698 10.664 3.846 1.00 92.25 91 TYR A CA 1
ATOM 725 C C . TYR A 1 91 ? -3.523 9.156 3.709 1.00 92.25 91 TYR A C 1
ATOM 727 O O . TYR A 1 91 ? -4.370 8.473 3.123 1.00 92.25 91 TYR A O 1
ATOM 735 N N . GLY A 1 92 ? -2.467 8.619 4.312 1.00 94.00 92 GLY A N 1
ATOM 736 C CA . GLY A 1 92 ? -2.321 7.182 4.467 1.00 94.00 92 GLY A CA 1
ATOM 737 C C . GLY A 1 92 ? -1.326 6.798 5.546 1.00 94.00 92 GLY A C 1
ATOM 738 O O . GLY A 1 92 ? -0.449 7.576 5.908 1.00 94.00 92 GLY A O 1
ATOM 739 N N . ASP A 1 93 ? -1.471 5.583 6.057 1.00 94.12 93 ASP A N 1
ATOM 740 C CA . ASP A 1 93 ? -0.536 4.971 6.994 1.00 94.12 93 ASP A CA 1
ATOM 741 C C . ASP A 1 93 ? -0.393 3.478 6.691 1.00 94.12 93 ASP A C 1
ATOM 743 O O . ASP A 1 93 ? -1.289 2.871 6.101 1.00 94.12 93 ASP A O 1
ATOM 747 N N . PHE A 1 94 ? 0.731 2.886 7.098 1.00 96.06 94 PHE A N 1
ATOM 748 C CA . PHE A 1 94 ? 1.041 1.468 6.843 1.00 96.06 94 PHE A CA 1
ATOM 749 C C . PHE A 1 94 ? 0.870 1.063 5.360 1.00 96.06 94 PHE A C 1
ATOM 751 O O . PHE A 1 94 ? 0.056 0.189 5.044 1.00 96.06 94 PHE A O 1
ATOM 758 N N . PRO A 1 95 ? 1.596 1.714 4.428 1.00 97.69 95 PRO A N 1
ATOM 759 C CA . PRO A 1 95 ? 1.506 1.372 3.017 1.00 97.69 95 PRO A CA 1
ATOM 760 C C . PRO A 1 95 ? 1.983 -0.060 2.786 1.00 97.69 95 PRO A C 1
ATOM 762 O O . PRO A 1 95 ? 3.013 -0.474 3.309 1.00 97.69 95 PRO A O 1
ATOM 765 N N . ASN A 1 96 ? 1.249 -0.781 1.952 1.00 98.62 96 ASN A N 1
ATOM 766 C CA . ASN A 1 96 ? 1.580 -2.093 1.431 1.00 98.62 96 ASN A CA 1
ATOM 767 C C . ASN A 1 96 ? 1.325 -2.080 -0.073 1.00 98.62 96 ASN A C 1
ATOM 769 O O . ASN A 1 96 ? 0.299 -1.578 -0.533 1.00 98.62 96 ASN A O 1
ATOM 773 N N . ILE A 1 97 ? 2.240 -2.650 -0.846 1.00 98.69 97 ILE A N 1
ATOM 774 C CA . ILE A 1 97 ? 2.025 -2.896 -2.268 1.00 98.69 97 ILE A CA 1
ATOM 775 C C . ILE A 1 97 ? 2.294 -4.365 -2.538 1.00 98.69 97 ILE A C 1
ATOM 777 O O . ILE A 1 97 ? 3.338 -4.887 -2.165 1.00 98.69 97 ILE A O 1
ATOM 781 N N . VAL A 1 98 ? 1.310 -5.046 -3.114 1.00 98.75 98 VAL A N 1
ATOM 782 C CA . VAL A 1 98 ? 1.342 -6.494 -3.342 1.00 98.75 98 VAL A CA 1
ATOM 783 C C . VAL A 1 98 ? 0.639 -6.836 -4.639 1.00 98.75 98 VAL A C 1
ATOM 785 O O . VAL A 1 98 ? -0.174 -6.061 -5.137 1.00 98.75 98 VAL A O 1
ATOM 788 N N . GLY A 1 99 ? 0.912 -8.008 -5.190 1.00 98.25 99 GLY A N 1
ATOM 789 C CA . GLY A 1 99 ? 0.333 -8.383 -6.466 1.00 98.25 99 GLY A CA 1
ATOM 790 C C . GLY A 1 99 ? 0.850 -9.706 -6.987 1.00 98.25 99 GLY A C 1
ATOM 791 O O . GLY A 1 99 ? 1.418 -10.509 -6.246 1.00 98.25 99 GLY A O 1
ATOM 792 N N . ASP A 1 100 ? 0.644 -9.911 -8.278 1.00 98.12 100 ASP A N 1
ATOM 793 C CA . ASP A 1 100 ? 1.302 -10.949 -9.059 1.00 98.12 100 ASP A CA 1
ATOM 794 C C . ASP A 1 100 ? 1.940 -10.327 -10.312 1.00 98.12 100 ASP A C 1
ATOM 796 O O . ASP A 1 100 ? 2.269 -9.138 -10.331 1.00 98.12 100 ASP A O 1
ATOM 800 N N . GLU A 1 101 ? 2.144 -11.137 -11.348 1.00 97.56 101 GLU A N 1
ATOM 801 C CA . GLU A 1 101 ? 2.608 -10.679 -12.654 1.00 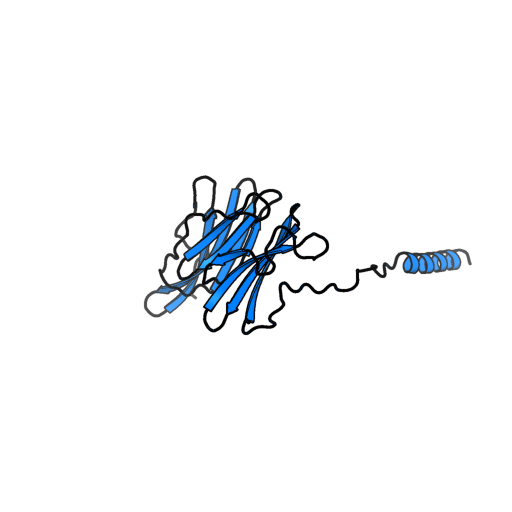97.56 101 GLU A CA 1
ATOM 802 C C . GLU A 1 101 ? 1.707 -9.560 -13.213 1.00 97.56 101 GLU A C 1
ATOM 804 O O . GLU A 1 101 ? 2.178 -8.490 -13.570 1.00 97.56 101 GLU A O 1
ATOM 809 N N . ASN A 1 102 ? 0.388 -9.729 -13.197 1.00 96.94 102 ASN A N 1
ATOM 810 C CA . ASN A 1 102 ? -0.535 -8.887 -13.959 1.00 96.94 102 ASN A CA 1
ATOM 811 C C . ASN A 1 102 ? -1.308 -7.866 -13.121 1.00 96.94 102 ASN A C 1
ATOM 813 O O . ASN A 1 102 ? -1.869 -6.920 -13.680 1.00 96.94 102 ASN A O 1
ATOM 817 N N . VAL A 1 103 ? -1.384 -8.051 -11.804 1.00 98.00 103 VAL A N 1
ATOM 818 C CA . VAL A 1 103 ? -2.161 -7.179 -10.919 1.00 98.00 103 VAL A CA 1
ATOM 819 C C . VAL A 1 103 ? -1.315 -6.605 -9.797 1.00 98.00 103 VAL A C 1
ATOM 821 O O . VAL A 1 103 ? -0.451 -7.276 -9.243 1.00 98.00 103 VAL A O 1
ATOM 824 N N . LEU A 1 104 ? -1.630 -5.367 -9.425 1.00 98.56 104 LEU A N 1
ATOM 825 C CA . LEU A 1 104 ? -1.104 -4.685 -8.251 1.00 98.56 104 LEU A CA 1
ATOM 826 C C . LEU A 1 104 ? -2.252 -4.217 -7.367 1.00 98.56 104 LEU A C 1
ATOM 828 O O . LEU A 1 104 ? -3.286 -3.761 -7.861 1.00 98.56 104 LEU A O 1
ATOM 832 N N . TYR A 1 105 ? -2.022 -4.265 -6.064 1.00 98.62 105 TYR A N 1
ATOM 833 C CA . TYR A 1 105 ? -2.864 -3.683 -5.037 1.00 98.62 105 TYR A CA 1
ATOM 834 C C . TYR A 1 105 ? -2.016 -2.774 -4.157 1.00 98.62 105 TYR A C 1
ATOM 836 O O . TYR A 1 105 ? -1.032 -3.223 -3.574 1.00 98.62 105 TYR A O 1
ATOM 844 N N . ALA A 1 106 ? -2.417 -1.511 -4.049 1.00 98.62 106 ALA A N 1
ATOM 845 C CA . ALA A 1 106 ? -1.918 -0.589 -3.040 1.00 98.62 106 ALA A CA 1
ATOM 846 C C . ALA A 1 106 ? -2.908 -0.595 -1.871 1.00 98.62 106 ALA A C 1
ATOM 848 O O . ALA A 1 106 ? -4.080 -0.270 -2.062 1.00 98.62 106 ALA A O 1
ATOM 849 N N . VAL A 1 107 ? -2.446 -0.999 -0.690 1.00 98.62 107 VAL A N 1
ATOM 850 C CA . VAL A 1 107 ? -3.248 -1.167 0.526 1.00 98.62 107 VAL A CA 1
ATOM 851 C C . VAL A 1 107 ? -2.666 -0.296 1.628 1.00 98.62 107 VAL A C 1
ATOM 853 O O . VAL A 1 107 ? -1.461 -0.309 1.854 1.00 98.62 107 VAL A O 1
ATOM 856 N N . TYR A 1 108 ? -3.501 0.473 2.310 1.00 97.94 108 TYR A N 1
ATOM 857 C CA . TYR A 1 108 ? -3.073 1.335 3.413 1.00 97.94 108 TYR A CA 1
ATOM 858 C C . TYR A 1 108 ? -4.264 1.705 4.289 1.00 97.94 108 TYR A C 1
ATOM 860 O O . TYR A 1 108 ? -5.422 1.622 3.870 1.00 97.94 108 TYR A O 1
ATOM 868 N N . ARG A 1 109 ? -3.983 2.154 5.511 1.00 95.75 109 ARG A N 1
ATOM 869 C CA . ARG A 1 109 ? -4.984 2.810 6.352 1.00 95.75 109 ARG A CA 1
ATOM 870 C C . ARG A 1 109 ? -5.226 4.223 5.836 1.00 95.75 109 ARG A C 1
ATOM 872 O O . ARG A 1 109 ? -4.270 4.974 5.687 1.00 95.75 109 ARG A O 1
ATOM 879 N N . LYS A 1 110 ? -6.485 4.627 5.681 1.00 94.62 110 LYS A N 1
ATOM 880 C CA . LYS A 1 110 ? -6.903 6.031 5.582 1.00 94.62 110 LYS A CA 1
ATOM 881 C C . LYS A 1 110 ? -7.992 6.295 6.615 1.00 94.62 110 LYS A C 1
ATOM 883 O O . LYS A 1 110 ? -9.076 5.723 6.510 1.00 94.62 110 LYS A O 1
ATOM 888 N N . ASN A 1 111 ? -7.712 7.175 7.575 1.00 92.56 111 ASN A N 1
ATOM 889 C CA . ASN A 1 111 ? -8.590 7.430 8.721 1.00 92.56 111 ASN A CA 1
ATOM 890 C C . ASN A 1 111 ? -8.967 6.113 9.433 1.00 92.56 111 ASN A C 1
ATOM 892 O O . ASN A 1 111 ? -8.081 5.344 9.797 1.00 92.56 111 ASN A O 1
ATOM 896 N N . ASP A 1 112 ? -10.261 5.844 9.572 1.00 93.31 112 ASP A N 1
ATOM 897 C CA 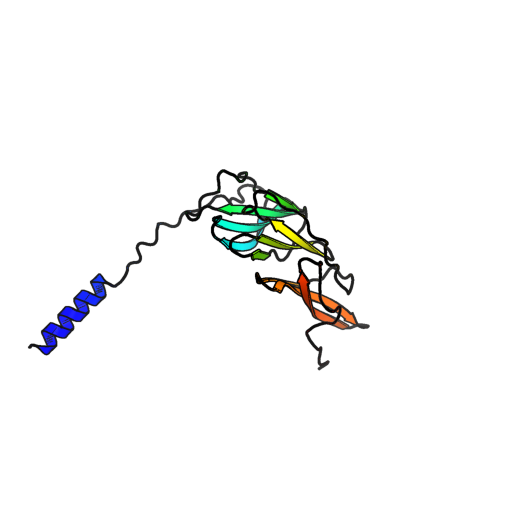. ASP A 1 112 ? -10.897 4.663 10.164 1.00 93.31 112 ASP A CA 1
ATOM 898 C C . ASP A 1 112 ? -11.145 3.528 9.148 1.00 93.31 112 ASP A C 1
ATOM 900 O O . ASP A 1 112 ? -11.999 2.662 9.349 1.00 93.31 112 ASP A O 1
ATOM 904 N N . THR A 1 113 ? -10.451 3.543 8.005 1.00 94.94 113 THR A N 1
ATOM 905 C CA . THR A 1 113 ? -10.674 2.573 6.927 1.00 94.94 113 THR A CA 1
ATOM 906 C C . THR A 1 113 ? -9.384 1.989 6.372 1.00 94.94 113 THR A C 1
ATOM 908 O O . THR A 1 113 ? -8.351 2.652 6.299 1.00 94.94 113 THR A O 1
ATOM 911 N N . ILE A 1 114 ? -9.468 0.758 5.879 1.00 96.25 114 ILE A N 1
ATOM 912 C CA . ILE A 1 114 ? -8.520 0.191 4.927 1.00 96.25 114 ILE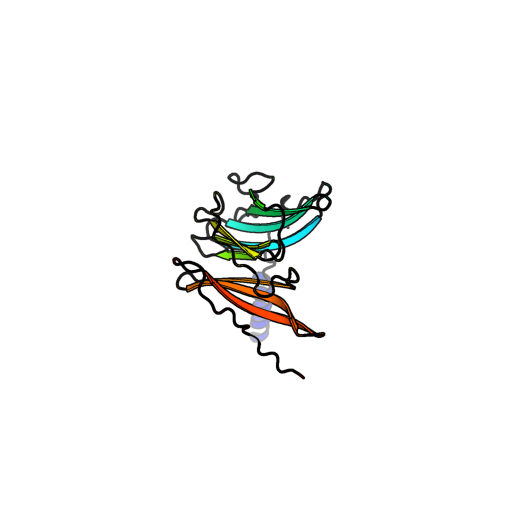 A CA 1
ATOM 913 C C . ILE A 1 114 ? -8.951 0.587 3.516 1.00 96.25 114 ILE A C 1
ATOM 915 O O . ILE A 1 114 ? -10.049 0.244 3.055 1.00 96.25 114 ILE A O 1
ATOM 919 N N . LYS A 1 115 ? -8.058 1.290 2.822 1.00 97.12 115 LYS A N 1
ATOM 920 C CA . LYS A 1 115 ? -8.178 1.639 1.409 1.00 97.12 115 LYS A CA 1
ATOM 921 C C . LYS A 1 115 ? -7.405 0.650 0.559 1.00 97.12 115 LYS A C 1
ATOM 923 O O . LYS A 1 115 ? -6.331 0.189 0.939 1.00 97.12 115 LYS A O 1
ATOM 928 N N . VAL A 1 116 ? -7.970 0.353 -0.607 1.00 98.19 116 VAL A N 1
ATOM 929 C CA . VAL A 1 116 ? -7.345 -0.496 -1.615 1.00 98.19 116 VAL A CA 1
ATOM 930 C C . VAL A 1 116 ? -7.528 0.145 -2.984 1.00 98.19 116 VAL A C 1
ATOM 932 O O . VAL A 1 116 ? -8.655 0.403 -3.413 1.00 98.19 116 VAL A O 1
ATOM 935 N N . HIS A 1 117 ? -6.423 0.354 -3.690 1.00 98.19 117 HIS A N 1
ATOM 936 C CA . HIS A 1 117 ? -6.426 0.647 -5.122 1.00 98.19 117 HIS A CA 1
ATOM 937 C C . HIS A 1 117 ? -5.883 -0.552 -5.881 1.00 98.19 117 HIS A C 1
ATOM 939 O O . HIS A 1 117 ? -4.957 -1.213 -5.420 1.00 98.19 117 HIS A O 1
ATOM 945 N N . LYS A 1 118 ? -6.453 -0.827 -7.053 1.00 98.38 118 LYS A N 1
ATOM 946 C CA . LYS A 1 118 ? -6.049 -1.923 -7.936 1.00 98.38 118 LYS A CA 1
ATOM 947 C C . LYS A 1 118 ? -5.533 -1.374 -9.259 1.00 98.38 118 LYS A C 1
ATOM 949 O O . LYS A 1 118 ? -6.170 -0.497 -9.837 1.00 98.38 118 LYS A O 1
ATOM 954 N N . SER A 1 119 ? -4.446 -1.940 -9.768 1.00 98.31 119 SER A N 1
ATOM 955 C CA . SER A 1 119 ? -3.972 -1.710 -11.132 1.00 98.31 119 SER A CA 1
ATOM 956 C C . SER A 1 119 ? -3.791 -3.032 -11.872 1.00 98.31 119 SER A C 1
ATOM 958 O O . SER A 1 119 ? -3.390 -4.031 -11.281 1.00 98.31 119 SER A O 1
ATOM 960 N N . THR A 1 120 ? -4.087 -3.036 -13.171 1.00 97.88 120 THR A N 1
ATOM 961 C CA . THR A 1 120 ? -3.897 -4.184 -14.080 1.00 97.88 120 THR A CA 1
ATOM 962 C C . THR A 1 120 ? -3.002 -3.833 -15.269 1.00 97.88 120 THR A C 1
ATOM 964 O O . THR A 1 120 ? -3.049 -4.484 -16.308 1.00 97.88 120 THR A O 1
ATOM 967 N N . ASN A 1 121 ? -2.265 -2.726 -15.171 1.00 97.31 121 ASN A N 1
ATOM 968 C CA . ASN A 1 121 ? -1.413 -2.199 -16.235 1.00 97.31 121 ASN A CA 1
ATOM 969 C C . ASN A 1 121 ? -0.122 -1.596 -15.661 1.00 97.31 121 ASN A C 1
ATOM 971 O O . ASN A 1 121 ? 0.290 -0.502 -16.042 1.00 97.31 121 ASN A O 1
ATOM 975 N N . GLY A 1 122 ? 0.472 -2.286 -14.683 1.00 96.19 122 GLY A N 1
ATOM 976 C CA . GLY A 1 122 ? 1.724 -1.863 -14.055 1.00 96.19 122 GLY A CA 1
ATOM 977 C C . GLY A 1 122 ? 1.635 -0.527 -13.314 1.00 96.19 122 GLY A C 1
ATOM 978 O O . GLY A 1 122 ? 2.637 0.170 -13.205 1.00 96.19 122 GLY A O 1
ATOM 979 N N . GLY A 1 123 ? 0.458 -0.118 -12.842 1.00 97.25 123 GLY A N 1
ATOM 980 C CA . GLY A 1 123 ? 0.273 1.134 -12.106 1.00 97.25 123 GLY A CA 1
ATOM 981 C C . GLY A 1 123 ? 0.079 2.383 -12.967 1.00 97.25 123 GLY A C 1
ATOM 982 O O . GLY A 1 123 ? 0.036 3.468 -12.399 1.00 97.25 123 GLY A O 1
ATOM 983 N N . ASN A 1 124 ? -0.083 2.254 -14.293 1.00 95.88 124 ASN A N 1
ATOM 984 C CA . ASN A 1 124 ? -0.400 3.400 -15.161 1.00 95.88 124 ASN A CA 1
ATOM 985 C C . ASN A 1 124 ? -1.789 3.974 -14.845 1.00 95.88 124 ASN A C 1
ATOM 987 O O . ASN A 1 124 ? -1.999 5.177 -14.928 1.00 95.88 124 ASN A O 1
ATOM 991 N N . ASN A 1 125 ? -2.745 3.112 -14.482 1.00 96.50 125 ASN A N 1
ATOM 992 C CA . ASN A 1 125 ? -4.055 3.516 -13.977 1.00 96.50 125 ASN A CA 1
ATOM 993 C C . ASN A 1 125 ? -4.409 2.720 -12.721 1.00 96.50 125 ASN A C 1
ATOM 995 O O . ASN A 1 125 ? -4.070 1.536 -12.607 1.00 96.50 125 ASN A O 1
ATOM 999 N N . TRP A 1 126 ? -5.157 3.359 -11.823 1.00 98.19 126 TRP A N 1
ATOM 1000 C CA . TRP A 1 126 ? -5.642 2.771 -10.580 1.00 98.19 126 TRP A CA 1
ATOM 1001 C C . TRP A 1 126 ? -7.159 2.900 -10.484 1.00 98.19 126 TRP A C 1
ATOM 1003 O O . TRP A 1 126 ? -7.725 3.966 -10.711 1.00 98.19 126 TRP A O 1
ATOM 1013 N N . SER A 1 127 ? -7.824 1.803 -10.137 1.00 97.50 127 SER A N 1
ATOM 1014 C CA . SER A 1 127 ? -9.240 1.789 -9.781 1.00 97.50 127 SER A CA 1
ATOM 1015 C C . SER A 1 127 ? -9.386 1.618 -8.275 1.00 97.50 127 SER A C 1
ATOM 1017 O O . SER A 1 127 ? -8.814 0.680 -7.709 1.00 97.50 127 SER A O 1
ATOM 1019 N N . SER A 1 128 ? -10.183 2.468 -7.633 1.00 95.62 128 SER A N 1
ATOM 1020 C CA . SER A 1 128 ? -10.509 2.302 -6.217 1.00 95.62 128 SER A CA 1
ATOM 1021 C C . SER A 1 128 ? -11.443 1.112 -6.006 1.00 95.62 128 SER A C 1
ATOM 1023 O O . SER A 1 128 ? -12.429 0.934 -6.722 1.00 95.62 128 SER A O 1
ATOM 1025 N N . ILE A 1 129 ? -11.137 0.307 -4.997 1.00 95.50 129 ILE A N 1
ATOM 1026 C CA . ILE A 1 129 ? -11.974 -0.795 -4.522 1.00 95.50 129 ILE A CA 1
ATOM 1027 C C . ILE A 1 129 ? -12.798 -0.298 -3.320 1.00 95.50 129 ILE A C 1
ATOM 1029 O O . ILE A 1 129 ? -12.334 0.599 -2.606 1.00 95.50 129 ILE A O 1
ATOM 1033 N N . PRO A 1 130 ? -14.007 -0.842 -3.058 1.00 94.44 130 PRO A N 1
ATOM 1034 C CA . PRO A 1 130 ? -14.738 -0.549 -1.829 1.00 94.44 130 PRO A CA 1
ATOM 1035 C C . PRO A 1 130 ? -13.841 -0.664 -0.596 1.00 94.44 130 PRO A C 1
ATOM 1037 O O . PRO A 1 130 ? -13.090 -1.624 -0.453 1.00 94.44 130 PRO A O 1
ATOM 1040 N N . GLN A 1 131 ? -13.908 0.326 0.287 1.00 94.50 131 GLN A N 1
ATOM 1041 C CA . GLN A 1 131 ? -13.097 0.361 1.502 1.00 94.50 131 GLN A CA 1
ATOM 1042 C C . GLN A 1 131 ? -13.636 -0.593 2.568 1.00 94.50 131 GLN A C 1
ATOM 1044 O O . GLN A 1 131 ? -14.809 -0.980 2.536 1.00 94.50 131 GLN A O 1
ATOM 1049 N N . ARG A 1 132 ? -12.797 -0.907 3.553 1.00 93.06 132 ARG A N 1
ATOM 1050 C CA . ARG A 1 132 ? -13.214 -1.626 4.754 1.00 93.06 132 ARG A CA 1
ATOM 1051 C C . ARG A 1 132 ? -13.088 -0.724 5.975 1.00 93.06 132 ARG A C 1
ATOM 1053 O O . ARG A 1 132 ? -11.987 -0.298 6.285 1.00 93.06 132 ARG A O 1
ATOM 1060 N N . THR A 1 133 ? -14.193 -0.448 6.656 1.00 93.56 133 THR A N 1
ATOM 1061 C CA . THR A 1 133 ? -14.190 0.318 7.911 1.00 93.56 133 THR A CA 1
ATOM 1062 C C . THR A 1 133 ? -13.751 -0.560 9.080 1.00 93.56 133 THR A C 1
ATOM 1064 O O . THR A 1 133 ? -14.084 -1.751 9.114 1.00 93.56 133 THR A O 1
ATOM 1067 N N . PHE A 1 134 ? -13.003 0.035 10.005 1.00 91.44 134 PHE A N 1
ATOM 1068 C CA . PHE A 1 134 ? -12.671 -0.542 11.304 1.00 91.44 134 PHE A CA 1
ATOM 1069 C C . PHE A 1 134 ? -13.933 -0.794 12.127 1.00 91.44 134 PHE A C 1
ATOM 1071 O O . PHE A 1 134 ? -14.927 -0.078 12.001 1.00 91.44 134 PHE A O 1
ATOM 1078 N N . LEU A 1 135 ? -13.939 -1.862 12.920 1.00 85.75 135 LEU A N 1
ATOM 1079 C CA . LEU A 1 135 ? -15.141 -2.301 13.630 1.00 85.75 135 LEU A CA 1
ATOM 1080 C C . LEU A 1 135 ? -15.378 -1.478 14.888 1.00 85.75 135 LEU A C 1
ATOM 1082 O O . LEU A 1 135 ? -16.527 -1.144 15.182 1.00 85.75 135 LEU A O 1
ATOM 1086 N N . SER A 1 136 ? -14.308 -1.124 15.599 1.00 80.50 136 SER A N 1
ATOM 1087 C CA . SER A 1 136 ? -14.383 -0.247 16.767 1.00 80.50 136 SER A CA 1
ATOM 1088 C C . SER A 1 136 ? -14.797 1.182 16.400 1.00 80.50 136 SER A C 1
ATOM 1090 O O . SER A 1 136 ? -15.249 1.933 17.264 1.00 80.50 136 SER A O 1
ATOM 1092 N N . GLY A 1 137 ? -14.660 1.566 15.122 1.00 74.75 137 GLY A N 1
ATOM 1093 C CA . GLY A 1 137 ? -14.778 2.956 14.673 1.00 74.75 137 GLY A CA 1
ATOM 1094 C C . GLY A 1 137 ? -13.684 3.863 15.249 1.00 74.75 137 GLY A C 1
ATOM 1095 O O . GLY A 1 137 ? -13.722 5.073 15.024 1.00 74.75 137 GLY A O 1
ATOM 1096 N N . ASP A 1 138 ? -12.730 3.292 15.992 1.00 66.38 138 ASP A N 1
ATOM 1097 C CA . ASP A 1 138 ? -11.571 3.993 16.516 1.00 66.38 138 ASP A CA 1
ATOM 1098 C C . ASP A 1 138 ? -10.508 4.100 15.418 1.00 66.38 138 ASP A C 1
ATOM 1100 O O . ASP A 1 138 ? -10.275 3.184 14.628 1.00 66.38 138 ASP A O 1
ATOM 1104 N N . VAL A 1 139 ? -9.857 5.255 15.359 1.00 69.94 139 VAL A N 1
ATOM 1105 C CA . VAL A 1 139 ? -8.809 5.574 14.384 1.00 69.94 139 VAL A CA 1
ATOM 1106 C C . VAL A 1 139 ? -7.457 4.968 14.764 1.00 69.94 139 VAL A C 1
ATOM 1108 O O . VAL A 1 139 ? -6.515 4.988 13.962 1.00 69.94 139 VAL A O 1
ATOM 1111 N N . ASN A 1 140 ? -7.346 4.410 15.971 1.00 87.81 140 ASN A N 1
ATOM 1112 C CA . ASN A 1 140 ? -6.108 3.847 16.484 1.00 87.81 140 ASN A CA 1
ATOM 1113 C C . ASN A 1 140 ? -5.848 2.447 15.919 1.00 87.81 140 ASN A C 1
ATOM 1115 O O . ASN A 1 140 ? -6.089 1.417 16.538 1.00 87.81 140 ASN A O 1
ATOM 1119 N N . CYS A 1 141 ? -5.302 2.419 14.708 1.00 90.88 141 CYS A N 1
ATOM 1120 C CA . CYS A 1 141 ? -4.725 1.230 14.090 1.00 90.88 141 CYS A CA 1
ATOM 1121 C C . CYS A 1 141 ? -3.198 1.261 14.225 1.00 90.88 141 CYS A C 1
ATOM 1123 O O . CYS A 1 141 ? -2.576 2.282 13.913 1.00 90.88 141 CYS A O 1
ATOM 1125 N N . ASN A 1 142 ? -2.592 0.153 14.665 1.00 92.19 142 ASN A N 1
ATOM 1126 C CA . ASN A 1 142 ? -1.139 0.055 14.873 1.00 92.19 142 ASN A CA 1
ATOM 1127 C C . ASN A 1 142 ? -0.405 -0.777 13.804 1.00 92.19 142 ASN A C 1
ATOM 1129 O O . ASN A 1 142 ? 0.824 -0.872 13.844 1.00 92.19 142 ASN A O 1
ATOM 1133 N N . GLY A 1 143 ? -1.132 -1.337 12.834 1.00 94.56 143 GLY A N 1
ATOM 1134 C CA . GLY A 1 143 ? -0.544 -2.085 11.732 1.00 94.56 143 GLY A CA 1
ATOM 1135 C C . GLY A 1 143 ? -1.564 -2.497 10.678 1.00 94.56 143 GLY A C 1
ATOM 1136 O O . GLY A 1 143 ? -2.702 -2.833 10.999 1.00 94.56 143 GLY A O 1
ATOM 1137 N N . VAL A 1 144 ? -1.116 -2.497 9.424 1.00 96.94 144 VAL A N 1
ATOM 1138 C CA . VAL A 1 144 ? -1.793 -3.096 8.269 1.00 96.94 144 VAL A CA 1
ATOM 1139 C C . VAL A 1 144 ? -0.739 -3.875 7.498 1.00 96.94 144 VAL A C 1
ATOM 1141 O O . VAL A 1 144 ? 0.352 -3.351 7.264 1.00 96.94 144 VAL A O 1
ATOM 1144 N N . ASP A 1 145 ? -1.064 -5.097 7.101 1.00 98.00 145 ASP A N 1
ATOM 1145 C CA . ASP A 1 145 ? -0.231 -5.928 6.236 1.00 98.00 145 ASP A CA 1
ATOM 1146 C C . ASP A 1 145 ? -1.116 -6.634 5.205 1.00 98.00 145 ASP A C 1
ATOM 1148 O O . ASP A 1 145 ? -2.310 -6.870 5.428 1.00 98.00 145 ASP A O 1
ATOM 1152 N N . ALA A 1 146 ? -0.549 -6.935 4.044 1.00 98.38 146 ALA A N 1
ATOM 1153 C CA . ALA A 1 146 ? -1.279 -7.533 2.946 1.00 98.38 146 ALA A CA 1
ATOM 1154 C C . ALA A 1 146 ? -0.438 -8.560 2.193 1.00 98.38 146 ALA A C 1
ATOM 1156 O O . ALA A 1 146 ? 0.776 -8.449 2.073 1.00 98.38 146 ALA A O 1
ATOM 1157 N N . VAL A 1 147 ? -1.110 -9.552 1.615 1.00 98.44 147 VAL A N 1
ATOM 1158 C CA . VAL A 1 147 ? -0.506 -10.499 0.675 1.00 98.44 147 VAL A CA 1
ATOM 1159 C C . VAL A 1 147 ? -1.502 -10.837 -0.420 1.00 98.44 147 VAL A C 1
ATOM 1161 O O . VAL A 1 147 ? -2.699 -10.979 -0.172 1.00 98.44 147 VAL A O 1
ATOM 1164 N N . TYR A 1 148 ? -1.022 -10.973 -1.651 1.00 98.38 148 TYR A N 1
ATOM 1165 C CA . TYR A 1 148 ? -1.864 -11.358 -2.775 1.00 98.38 148 TYR A CA 1
ATOM 1166 C C . TYR A 1 148 ? -1.671 -12.830 -3.145 1.00 98.38 148 TYR A C 1
ATOM 1168 O O . TYR A 1 148 ? -0.555 -13.346 -3.181 1.00 98.38 148 TYR A O 1
ATOM 1176 N N . ASN A 1 149 ? -2.777 -13.511 -3.438 1.00 97.44 149 ASN A N 1
ATOM 1177 C CA . ASN A 1 149 ? -2.799 -14.855 -3.991 1.00 97.44 149 ASN A CA 1
ATOM 1178 C C . ASN A 1 149 ? -3.692 -14.867 -5.237 1.00 97.44 149 ASN A C 1
ATOM 1180 O O . ASN A 1 149 ? -4.870 -14.530 -5.153 1.00 97.44 149 ASN A O 1
ATOM 1184 N N . SER A 1 150 ? -3.174 -15.316 -6.380 1.00 96.06 150 SER A N 1
ATOM 1185 C CA . SER A 1 150 ? -3.912 -15.285 -7.655 1.00 96.06 150 SER A CA 1
ATOM 1186 C C . SER A 1 150 ? -5.199 -16.121 -7.665 1.00 96.06 150 SER A C 1
ATOM 1188 O O . SER A 1 150 ? -6.109 -15.838 -8.438 1.00 96.06 150 SER A O 1
ATOM 1190 N N . VAL A 1 151 ? -5.313 -17.124 -6.786 1.00 95.81 151 VAL A N 1
ATOM 1191 C CA . VAL A 1 151 ? -6.498 -17.992 -6.675 1.00 95.81 151 VAL A CA 1
ATOM 1192 C C . VAL A 1 151 ? -7.474 -17.489 -5.611 1.00 95.81 151 VAL A C 1
ATOM 1194 O O . VAL A 1 151 ? -8.685 -17.617 -5.765 1.00 95.81 151 VAL A O 1
ATOM 1197 N N . LYS A 1 152 ? -6.962 -16.955 -4.499 1.00 95.50 152 LYS A N 1
ATOM 1198 C CA . LYS A 1 152 ? -7.766 -16.592 -3.321 1.00 95.50 152 LYS A CA 1
ATOM 1199 C C . LYS A 1 152 ? -8.037 -15.093 -3.195 1.00 95.50 152 LYS A C 1
ATOM 1201 O O . LYS A 1 152 ? -8.897 -14.725 -2.403 1.00 95.50 152 LYS A O 1
ATOM 1206 N N . GLY A 1 153 ? -7.365 -14.256 -3.975 1.00 96.62 153 GLY A N 1
ATOM 1207 C CA . GLY A 1 153 ? -7.484 -12.805 -3.924 1.00 96.62 153 GLY A CA 1
ATOM 1208 C C . GLY A 1 153 ? -6.482 -12.144 -2.977 1.00 96.62 153 GLY A C 1
ATOM 1209 O O . GLY A 1 153 ? -5.440 -12.705 -2.634 1.00 96.62 153 GLY A O 1
ATOM 1210 N N . LEU A 1 154 ? -6.792 -10.910 -2.589 1.00 98.19 154 LEU A N 1
ATOM 1211 C CA . LEU A 1 154 ? -5.971 -10.101 -1.694 1.00 98.19 154 LEU A CA 1
ATOM 1212 C C . LEU A 1 154 ? -6.351 -10.406 -0.245 1.00 98.19 154 LEU A C 1
ATOM 1214 O O . LEU A 1 154 ? -7.503 -10.257 0.142 1.00 98.19 154 LEU A O 1
ATOM 1218 N N . HIS A 1 155 ? -5.385 -10.808 0.561 1.00 97.81 155 HIS A N 1
ATOM 1219 C CA . HIS A 1 155 ? -5.531 -11.019 1.992 1.00 97.81 155 HIS A CA 1
ATOM 1220 C C . HIS A 1 155 ? -4.997 -9.791 2.721 1.00 97.81 155 HIS A C 1
ATOM 1222 O O . HIS A 1 155 ? -3.900 -9.333 2.412 1.00 97.81 155 HIS A O 1
ATOM 1228 N N . VAL A 1 156 ? -5.761 -9.270 3.675 1.00 97.69 156 VAL A N 1
ATOM 1229 C CA . VAL A 1 156 ? -5.380 -8.108 4.476 1.00 97.69 156 VAL A CA 1
ATOM 1230 C C . VAL A 1 156 ? -5.579 -8.437 5.942 1.00 97.69 156 VAL A C 1
ATOM 1232 O O . VAL A 1 156 ? -6.640 -8.924 6.340 1.00 97.69 156 VAL A O 1
ATOM 1235 N N . VAL A 1 157 ? -4.555 -8.150 6.733 1.00 96.44 157 VAL A N 1
ATOM 1236 C CA . VAL A 1 157 ? -4.615 -8.176 8.189 1.00 96.44 157 VAL A CA 1
ATOM 1237 C C . VAL A 1 157 ? -4.371 -6.776 8.718 1.00 96.44 157 VAL A C 1
ATOM 1239 O O . VAL A 1 157 ? -3.604 -6.001 8.148 1.00 96.44 157 VAL A O 1
ATOM 1242 N N . TRP A 1 158 ? -5.043 -6.435 9.804 1.00 95.50 158 TRP A N 1
ATOM 1243 C CA . TRP A 1 158 ? -4.807 -5.185 10.506 1.00 95.50 158 TRP A CA 1
ATOM 1244 C C . TRP A 1 158 ? -5.036 -5.384 11.989 1.00 95.50 158 TRP A C 1
ATOM 1246 O O . TRP A 1 158 ? -5.626 -6.381 12.405 1.00 95.50 158 TRP A O 1
ATOM 1256 N N . SER A 1 159 ? -4.575 -4.420 12.768 1.00 93.56 159 SER A N 1
ATOM 1257 C CA . SER A 1 159 ? -4.840 -4.367 14.194 1.00 93.56 159 SER A CA 1
ATOM 1258 C C . SER A 1 159 ? -5.418 -3.007 14.554 1.00 93.56 159 SER A C 1
ATOM 1260 O O . SER A 1 159 ? -4.849 -1.977 14.178 1.00 93.56 159 SER A O 1
ATOM 1262 N N . GLU A 1 160 ? -6.543 -3.007 15.263 1.00 92.31 160 GLU A N 1
ATOM 1263 C CA . GLU A 1 160 ? -7.233 -1.808 15.753 1.00 92.31 160 GLU A CA 1
ATOM 1264 C C . GLU A 1 160 ? -7.399 -1.872 17.272 1.00 92.31 160 GLU A C 1
ATOM 1266 O O . GLU A 1 160 ? -7.500 -2.948 17.865 1.00 92.31 160 GLU A O 1
ATOM 1271 N N . GLU A 1 161 ? -7.355 -0.705 17.901 1.00 91.75 161 GLU A N 1
ATOM 1272 C CA . GLU A 1 161 ? -7.609 -0.541 19.322 1.00 91.75 161 GLU A CA 1
ATOM 1273 C C . GLU A 1 161 ? -9.104 -0.746 19.601 1.00 91.75 161 GLU A C 1
ATOM 1275 O O . GLU A 1 161 ? -9.977 -0.179 18.935 1.00 91.75 161 GLU A O 1
ATOM 1280 N N . VAL A 1 162 ? -9.391 -1.586 20.591 1.00 88.69 162 VAL A N 1
ATOM 1281 C CA . VAL A 1 162 ? -10.730 -1.899 21.078 1.00 88.69 162 VAL A CA 1
ATOM 1282 C C . VAL A 1 162 ? -10.780 -1.514 22.550 1.00 88.69 162 VAL A C 1
ATOM 1284 O O . VAL A 1 162 ? -9.947 -1.937 23.352 1.00 88.69 162 VAL A O 1
ATOM 1287 N N . THR A 1 163 ? -11.764 -0.689 22.907 1.00 89.06 163 THR A N 1
ATOM 1288 C CA . THR A 1 163 ? -11.993 -0.273 24.294 1.00 89.06 163 THR A CA 1
ATOM 1289 C C . THR A 1 163 ? -13.145 -1.066 24.901 1.00 89.06 163 THR A C 1
ATOM 1291 O O . THR A 1 163 ? -14.303 -0.900 24.516 1.00 89.06 163 THR A O 1
ATOM 1294 N N . GLU A 1 164 ? -12.843 -1.865 25.922 1.00 86.69 164 GLU A N 1
ATOM 1295 C CA . GLU A 1 164 ? -13.824 -2.614 26.706 1.00 86.69 164 GLU A CA 1
ATOM 1296 C C . GLU A 1 164 ? -13.887 -2.065 28.138 1.00 86.69 164 GLU A C 1
ATOM 1298 O O . GLU A 1 164 ? -13.057 -2.333 29.013 1.00 86.69 164 GLU A O 1
ATOM 1303 N N . GLY A 1 165 ? -14.896 -1.232 28.401 1.00 88.75 165 GLY A N 1
ATOM 1304 C CA . GLY A 1 165 ? -15.061 -0.574 29.695 1.00 88.75 165 GLY A CA 1
ATOM 1305 C C . GLY A 1 165 ? -13.974 0.473 29.964 1.00 88.75 165 GLY A C 1
ATOM 1306 O O . GLY A 1 165 ? -14.093 1.609 29.519 1.00 88.75 165 GLY A O 1
ATOM 1307 N N . LYS A 1 166 ? -12.958 0.120 30.762 1.00 90.12 166 LYS A N 1
ATOM 1308 C CA . LYS A 1 166 ? -11.823 1.004 31.119 1.00 90.12 166 LYS A CA 1
ATOM 1309 C C . LYS A 1 166 ? -10.474 0.490 30.616 1.00 90.12 166 LYS A C 1
ATOM 1311 O O . LYS A 1 166 ? -9.449 1.092 30.928 1.00 90.12 166 LYS A O 1
ATOM 1316 N N . VAL A 1 167 ? -10.474 -0.642 29.925 1.00 89.25 167 VAL A N 1
ATOM 1317 C CA . VAL A 1 167 ? -9.271 -1.264 29.383 1.00 89.25 167 VAL A CA 1
ATOM 1318 C C . VAL A 1 167 ? -9.289 -1.056 27.880 1.00 89.25 167 VAL A C 1
ATOM 1320 O O . VAL A 1 167 ? -10.348 -1.127 27.258 1.00 89.25 167 VAL A O 1
ATOM 1323 N N . SER A 1 168 ? -8.116 -0.760 27.337 1.00 90.38 168 SER A N 1
ATOM 1324 C CA . SER A 1 168 ? -7.904 -0.665 25.906 1.00 90.38 168 SER A CA 1
ATOM 1325 C C . SER A 1 168 ? -6.809 -1.638 25.499 1.00 90.38 168 SER A C 1
ATOM 1327 O O . SER A 1 168 ? -5.776 -1.731 26.172 1.00 90.38 168 SER A O 1
ATOM 1329 N N . HIS A 1 169 ? -7.050 -2.380 24.426 1.00 90.00 169 HIS A N 1
ATOM 1330 C CA . HIS A 1 169 ? -6.132 -3.371 23.875 1.00 90.00 169 HIS A CA 1
ATOM 1331 C C . HIS A 1 169 ? -6.255 -3.413 22.351 1.00 90.00 169 HIS A C 1
ATOM 1333 O O . HIS A 1 169 ? -7.200 -2.879 21.784 1.00 90.00 169 HIS A O 1
ATOM 1339 N N . TYR A 1 170 ? -5.286 -4.024 21.672 1.00 91.62 170 TYR A N 1
ATOM 1340 C CA . TYR A 1 170 ? -5.293 -4.133 20.211 1.00 91.62 170 TYR A CA 1
ATOM 1341 C C . TYR A 1 170 ? -5.740 -5.517 19.774 1.00 91.62 170 TYR A C 1
ATOM 1343 O O . TYR A 1 170 ? -5.106 -6.501 20.138 1.00 91.62 170 TYR A O 1
ATOM 1351 N N . GLU A 1 171 ? -6.771 -5.585 18.942 1.00 92.06 171 GLU A N 1
ATOM 1352 C CA . GLU A 1 171 ? -7.227 -6.822 18.313 1.00 92.06 171 GLU A CA 1
ATOM 1353 C C . GLU A 1 171 ? -6.764 -6.908 16.872 1.00 92.06 171 GLU A C 1
ATOM 1355 O O . GLU A 1 171 ? -6.803 -5.916 16.146 1.00 92.06 171 GLU A O 1
ATOM 1360 N N . SER A 1 172 ? -6.354 -8.105 16.450 1.00 93.12 172 SER A N 1
ATOM 1361 C CA . SER A 1 172 ? -6.038 -8.365 15.052 1.00 93.12 172 SER A CA 1
ATOM 1362 C C . SER A 1 172 ? -7.244 -8.913 14.310 1.00 93.12 172 SER A C 1
ATOM 1364 O O . SER A 1 172 ? -7.961 -9.793 14.789 1.00 93.12 172 SER A O 1
ATOM 1366 N N . TYR A 1 173 ? -7.404 -8.446 13.083 1.00 93.75 173 TYR A N 1
ATOM 1367 C CA . TYR A 1 173 ? -8.485 -8.795 12.183 1.00 93.75 173 TYR A CA 1
ATOM 1368 C C . TYR A 1 173 ? -7.925 -9.256 10.844 1.00 93.75 173 TYR A C 1
ATOM 1370 O O . TYR A 1 173 ? -6.7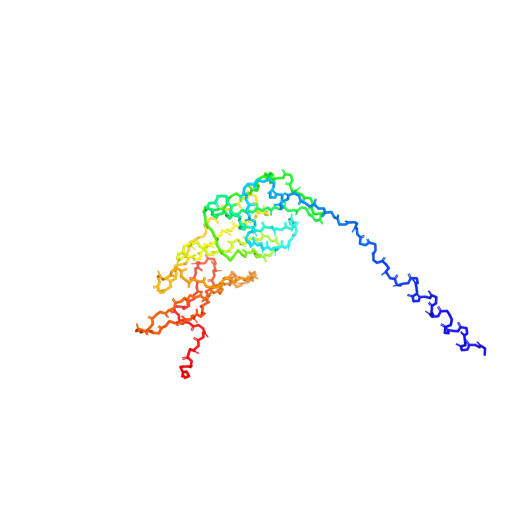91 -8.950 10.470 1.00 93.75 173 TYR A O 1
ATOM 1378 N N . TYR A 1 174 ? -8.740 -10.009 10.116 1.00 95.00 174 TYR A N 1
ATOM 1379 C CA . TYR A 1 174 ? -8.396 -10.545 8.811 1.00 95.00 174 TYR A CA 1
ATOM 1380 C C . TYR A 1 174 ? -9.601 -10.458 7.886 1.00 95.00 174 TYR A C 1
ATOM 1382 O O . TYR A 1 174 ? -10.687 -10.923 8.226 1.00 95.00 174 TYR A O 1
ATOM 1390 N N . ASN A 1 175 ? -9.373 -9.937 6.684 1.00 95.81 175 ASN A N 1
ATOM 1391 C CA . ASN A 1 175 ? -10.323 -9.986 5.587 1.00 95.81 175 ASN A CA 1
ATOM 1392 C C . ASN A 1 175 ? -9.623 -10.367 4.292 1.00 95.81 175 ASN A C 1
ATOM 1394 O O . ASN A 1 175 ? -8.426 -10.157 4.095 1.00 95.81 175 ASN A O 1
ATOM 1398 N N . ARG A 1 176 ? -10.418 -10.874 3.362 1.00 96.12 176 ARG A N 1
ATOM 1399 C CA . ARG A 1 176 ? -9.983 -11.233 2.026 1.00 96.12 176 ARG A CA 1
ATOM 1400 C C . ARG A 1 176 ? -10.820 -10.492 1.001 1.00 96.12 176 ARG A C 1
ATOM 1402 O O . ARG A 1 176 ? -12.035 -10.600 0.999 1.00 96.12 176 ARG A O 1
ATOM 1409 N N . LEU A 1 177 ? -10.191 -9.757 0.104 1.00 96.38 177 LEU A N 1
ATOM 1410 C CA . LEU A 1 177 ? -10.848 -9.177 -1.054 1.00 96.38 177 LEU A CA 1
ATOM 1411 C C . LEU A 1 177 ? -10.810 -10.180 -2.213 1.00 96.38 177 LEU A C 1
ATOM 1413 O O . LEU A 1 177 ? -9.743 -10.557 -2.702 1.00 96.38 177 LEU A O 1
ATOM 1417 N N . THR A 1 178 ? -11.996 -10.578 -2.660 1.00 94.88 178 THR A N 1
ATOM 1418 C CA . THR A 1 178 ? -12.229 -11.455 -3.813 1.00 94.88 178 THR A CA 1
ATOM 1419 C C . THR A 1 178 ? -12.841 -10.665 -4.973 1.00 94.88 178 THR A C 1
ATOM 1421 O O . THR A 1 178 ? -13.104 -9.467 -4.855 1.00 94.88 178 THR A O 1
ATOM 1424 N N . GLU A 1 179 ? -13.121 -11.327 -6.096 1.00 90.38 179 GLU A N 1
ATOM 1425 C CA . GLU A 1 179 ? -13.877 -10.719 -7.202 1.00 90.38 179 GLU A CA 1
ATOM 1426 C C . GLU A 1 179 ? -15.304 -10.295 -6.808 1.00 90.38 179 GLU A C 1
ATOM 1428 O O . GLU A 1 179 ? -15.859 -9.379 -7.408 1.00 90.38 179 GLU A O 1
ATOM 1433 N N . PHE A 1 180 ? -15.870 -10.904 -5.760 1.00 90.94 180 PHE A N 1
ATOM 1434 C CA . PHE A 1 180 ? -17.197 -10.581 -5.227 1.00 90.94 180 PHE A CA 1
ATOM 1435 C C . PHE A 1 180 ? -17.161 -9.521 -4.115 1.00 90.94 180 PHE A C 1
ATOM 1437 O O . PHE A 1 180 ? -18.195 -9.211 -3.525 1.00 90.94 180 PHE A O 1
ATOM 1444 N N . GLY A 1 181 ? -15.984 -8.957 -3.824 1.00 93.31 181 GLY A N 1
ATOM 1445 C CA . GLY A 1 181 ? -15.772 -7.991 -2.749 1.00 93.31 181 GLY A CA 1
ATOM 1446 C C . GLY A 1 181 ? -15.123 -8.606 -1.509 1.00 93.31 181 GLY A C 1
ATOM 1447 O O . GLY A 1 181 ? -14.476 -9.656 -1.576 1.00 93.31 181 GLY A O 1
ATOM 1448 N N . TRP A 1 182 ? -15.243 -7.902 -0.383 1.00 94.94 182 TRP A N 1
ATOM 1449 C CA . TRP A 1 182 ? -14.670 -8.320 0.894 1.00 94.94 182 TRP A CA 1
ATOM 1450 C C . TRP A 1 182 ? -15.411 -9.524 1.475 1.00 94.94 182 TRP A C 1
ATOM 1452 O O . TRP A 1 182 ? -16.622 -9.492 1.669 1.00 94.94 182 TRP A O 1
ATOM 1462 N N . ASP A 1 183 ? -14.642 -10.549 1.801 1.00 93.31 183 ASP A N 1
ATOM 1463 C CA . ASP A 1 183 ? -15.038 -11.785 2.451 1.00 93.31 183 ASP A CA 1
ATOM 1464 C C . ASP A 1 183 ? -14.195 -11.960 3.722 1.00 93.31 183 ASP A C 1
ATOM 1466 O O . ASP A 1 183 ? -12.964 -12.029 3.674 1.00 93.31 183 ASP A O 1
ATOM 1470 N N . GLY A 1 184 ? -14.852 -11.986 4.875 1.00 84.00 184 GLY A N 1
ATOM 1471 C CA . GLY A 1 184 ? -14.210 -12.151 6.172 1.00 84.00 184 GLY A CA 1
ATOM 1472 C C . GLY A 1 184 ? -15.180 -11.912 7.322 1.00 84.00 184 GLY A C 1
ATOM 1473 O O . GLY A 1 184 ? -16.267 -11.355 7.144 1.00 84.00 184 GLY A O 1
ATOM 1474 N N . SER A 1 185 ? -14.808 -12.391 8.506 1.00 79.69 185 SER A N 1
ATOM 1475 C CA . SER A 1 185 ? -15.607 -12.220 9.716 1.00 79.69 185 SER A CA 1
ATOM 1476 C C . SER A 1 185 ? -15.271 -10.908 10.410 1.00 79.69 185 SER A C 1
ATOM 1478 O O . SER A 1 185 ? -14.108 -10.541 10.532 1.00 79.69 185 SER A O 1
ATOM 1480 N N . ASN A 1 186 ? -16.280 -10.264 10.995 1.00 81.94 186 ASN A N 1
ATOM 1481 C CA . ASN A 1 186 ? -16.094 -9.161 11.949 1.00 81.94 186 ASN A CA 1
ATOM 1482 C C . ASN A 1 186 ? -15.636 -9.669 13.332 1.00 81.94 186 ASN A C 1
ATOM 1484 O O . ASN A 1 186 ? -16.019 -9.114 14.354 1.00 81.94 186 ASN A O 1
ATOM 1488 N N . VAL A 1 187 ? -14.914 -10.786 13.363 1.00 83.75 187 VAL A N 1
ATOM 1489 C CA . VAL A 1 187 ? -14.471 -11.455 14.585 1.00 83.75 187 VAL A CA 1
ATOM 1490 C C . VAL A 1 187 ? -12.951 -11.364 14.602 1.00 83.75 187 VAL A C 1
ATOM 1492 O O . VAL A 1 187 ? -12.340 -11.698 13.577 1.00 83.75 187 VAL A O 1
ATOM 1495 N N . PRO A 1 188 ? -12.348 -10.902 15.708 1.00 85.75 188 PRO A N 1
ATOM 1496 C CA . PRO A 1 188 ? -10.902 -10.857 15.828 1.00 85.75 188 PRO A CA 1
ATOM 1497 C C . PRO A 1 188 ? -10.314 -12.264 15.684 1.00 85.75 188 PRO A C 1
ATOM 1499 O O . PRO A 1 188 ? -10.895 -13.258 16.122 1.00 85.75 188 PRO A O 1
ATOM 1502 N N . ILE A 1 189 ? -9.154 -12.358 15.037 1.00 89.06 189 ILE A N 1
ATOM 1503 C CA . ILE A 1 189 ? -8.420 -13.624 14.874 1.00 89.06 189 ILE A CA 1
ATOM 1504 C C . ILE A 1 189 ? -7.526 -13.941 16.077 1.00 89.06 189 ILE A C 1
ATOM 1506 O O . ILE A 1 189 ? -7.047 -15.066 16.215 1.00 89.06 189 ILE A O 1
ATOM 1510 N N . THR A 1 190 ? -7.301 -12.959 16.945 1.00 80.94 190 THR A N 1
ATOM 1511 C CA . THR A 1 190 ? -6.638 -13.121 18.237 1.00 80.94 190 THR A CA 1
ATOM 1512 C C . THR A 1 190 ? -7.693 -13.255 19.326 1.00 80.94 190 THR A C 1
ATOM 1514 O O . THR A 1 190 ? -8.508 -12.354 19.495 1.00 80.94 190 THR A O 1
ATOM 1517 N N . ASP A 1 191 ? -7.663 -14.357 20.075 1.00 65.56 191 ASP A N 1
ATOM 1518 C CA . ASP A 1 191 ? -8.407 -14.468 21.329 1.00 65.56 191 ASP A CA 1
ATOM 1519 C C . ASP A 1 191 ? -7.587 -13.773 22.418 1.00 65.56 191 ASP A C 1
ATOM 1521 O O . ASP A 1 191 ? -6.462 -14.189 22.728 1.00 65.56 191 ASP A O 1
ATOM 1525 N N . HIS A 1 192 ? -8.113 -12.682 22.967 1.00 64.38 192 HIS A N 1
ATOM 1526 C CA . HIS A 1 192 ? -7.546 -12.109 24.173 1.00 64.38 192 HIS A CA 1
ATOM 1527 C C . HIS A 1 192 ? -7.881 -13.035 25.339 1.00 64.38 192 HIS A C 1
ATOM 1529 O O . HIS A 1 192 ? -8.893 -12.880 26.018 1.00 64.38 192 HIS A O 1
ATOM 1535 N N . ALA A 1 193 ? -6.983 -13.983 25.616 1.00 49.78 193 ALA A N 1
ATOM 1536 C CA . ALA A 1 193 ? -6.910 -14.571 26.941 1.00 49.78 193 ALA A CA 1
ATOM 1537 C C . ALA A 1 193 ? -6.578 -13.429 27.911 1.00 49.78 193 ALA A C 1
ATOM 1539 O O . ALA A 1 193 ? -5.427 -13.010 28.012 1.00 49.78 193 ALA A O 1
ATOM 1540 N N . ILE A 1 194 ? -7.605 -12.881 28.561 1.00 48.94 194 ILE A N 1
ATOM 1541 C CA . ILE A 1 194 ? -7.468 -11.915 29.649 1.00 48.94 194 ILE A CA 1
ATOM 1542 C C . ILE A 1 194 ? -6.556 -12.572 30.694 1.00 48.94 194 ILE A C 1
ATOM 1544 O O . ILE A 1 194 ? -6.947 -13.568 31.307 1.00 48.94 194 ILE A O 1
ATOM 1548 N N . ILE A 1 195 ? -5.324 -12.070 30.830 1.00 48.84 195 ILE A N 1
ATOM 1549 C CA . ILE A 1 195 ? -4.366 -12.503 31.860 1.00 48.84 195 ILE A CA 1
ATOM 1550 C C . ILE A 1 195 ? -4.655 -11.744 33.152 1.00 48.84 195 ILE A C 1
ATOM 1552 O O . ILE A 1 195 ? -4.799 -10.502 33.078 1.00 48.84 195 ILE A O 1
#

Sequence (195 aa):
MKTLIVIFLLAIYSNLFSQNPGWNDIDTTDILNLNGDGKLERIALFANHYGIHVLKVLYTGDDKHVTYYRLKTTGELDDDIDSTGTYLDDYGDFPNIVGDENVLYAVYRKNDTIKVHKSTNGGNNWSSIPQRTFLSGDVNCNGVDAVYNSVKGLHVVWSEEVTEGKVSHYESYYNRLTEFGWDGSNVPITDHAII